Protein AF-A0A1L5KV82-F1 (afdb_monomer_lite)

Structure (mmCIF, N/CA/C/O backbone):
data_AF-A0A1L5KV82-F1
#
_entry.id   AF-A0A1L5KV82-F1
#
loop_
_atom_site.group_PDB
_atom_site.id
_atom_site.type_symbol
_atom_site.label_atom_id
_atom_site.label_alt_id
_atom_site.label_comp_id
_atom_site.label_asym_id
_atom_site.label_entity_id
_atom_site.label_seq_id
_atom_site.pdbx_PDB_ins_code
_atom_site.Cartn_x
_atom_site.Cartn_y
_atom_site.Cartn_z
_atom_site.occupancy
_atom_site.B_iso_or_equiv
_atom_site.auth_seq_id
_atom_site.auth_comp_id
_atom_site.auth_asym_id
_atom_site.auth_atom_id
_atom_site.pdbx_PDB_model_num
ATOM 1 N N . ARG A 1 1 ? 8.645 25.493 30.462 1.00 60.78 1 ARG A N 1
ATOM 2 C CA . ARG A 1 1 ? 8.733 25.882 29.032 1.00 60.78 1 ARG A CA 1
ATOM 3 C C . ARG A 1 1 ? 7.973 24.839 28.231 1.00 60.78 1 ARG A C 1
ATOM 5 O O . ARG A 1 1 ? 8.150 23.667 28.559 1.00 60.78 1 ARG A O 1
ATOM 12 N N . GLN A 1 2 ? 7.114 25.226 27.285 1.00 81.81 2 GLN A N 1
ATOM 13 C CA . GLN A 1 2 ? 6.417 24.244 26.445 1.00 81.81 2 GLN A CA 1
ATOM 14 C C . GLN A 1 2 ? 7.442 23.455 25.617 1.00 81.81 2 GLN A C 1
ATOM 16 O O . GLN A 1 2 ? 8.544 23.941 25.363 1.00 81.81 2 GLN A O 1
ATOM 21 N N . LEU A 1 3 ? 7.105 22.220 25.238 1.00 76.62 3 LEU A N 1
ATOM 22 C CA . LEU A 1 3 ? 7.985 21.359 24.440 1.00 76.62 3 LEU A CA 1
ATOM 23 C C . LEU A 1 3 ? 8.367 22.024 23.107 1.00 76.62 3 LEU A C 1
ATOM 25 O O . LEU A 1 3 ? 9.510 21.910 22.679 1.00 76.62 3 LEU A O 1
ATOM 29 N N . SER A 1 4 ? 7.443 22.780 22.511 1.00 84.12 4 SER A N 1
ATOM 30 C CA . SER A 1 4 ? 7.670 23.600 21.315 1.00 84.12 4 SER A CA 1
ATOM 31 C C . SER A 1 4 ? 8.827 24.582 21.491 1.00 84.12 4 SER A C 1
ATOM 33 O O . SER A 1 4 ? 9.708 24.648 20.639 1.00 84.12 4 SER A O 1
ATOM 35 N N . ASP A 1 5 ? 8.864 25.295 22.617 1.00 86.56 5 ASP A N 1
ATOM 36 C CA . ASP A 1 5 ? 9.896 26.296 22.895 1.00 86.56 5 ASP A CA 1
ATOM 37 C C . ASP A 1 5 ? 11.261 25.635 23.086 1.00 86.56 5 ASP A C 1
ATOM 39 O O . ASP A 1 5 ? 12.280 26.157 22.648 1.00 86.56 5 ASP A O 1
ATOM 43 N N . GLN A 1 6 ? 11.276 24.468 23.736 1.00 87.25 6 GLN A N 1
ATOM 44 C CA . GLN A 1 6 ? 12.496 23.698 23.973 1.00 87.25 6 GLN A CA 1
ATOM 45 C C . GLN A 1 6 ? 13.051 23.115 22.673 1.00 87.25 6 GLN A C 1
ATOM 47 O O . GLN A 1 6 ? 14.260 23.147 22.461 1.00 87.25 6 GLN A O 1
ATOM 52 N N . LEU A 1 7 ? 12.175 22.630 21.788 1.00 83.88 7 LEU A N 1
ATOM 53 C CA . LEU A 1 7 ? 12.563 22.120 20.477 1.00 83.88 7 LEU A CA 1
ATOM 54 C C . LEU A 1 7 ? 13.107 23.249 19.594 1.00 83.88 7 LEU A C 1
ATOM 56 O O . LEU A 1 7 ? 14.142 23.095 18.954 1.00 83.88 7 LEU A O 1
ATOM 60 N N . HIS A 1 8 ? 12.441 24.405 19.605 1.00 86.38 8 HIS A N 1
ATOM 61 C CA . HIS A 1 8 ? 12.856 25.565 18.826 1.00 86.38 8 HIS A CA 1
ATOM 62 C C . HIS A 1 8 ? 14.198 26.133 19.305 1.00 86.38 8 HIS A C 1
ATOM 64 O O . HIS A 1 8 ? 15.017 26.536 18.483 1.00 86.38 8 HIS A O 1
ATOM 70 N N . ASP A 1 9 ? 14.458 26.133 20.616 1.00 88.44 9 ASP A N 1
ATOM 71 C CA . ASP A 1 9 ? 15.780 26.480 21.145 1.00 88.44 9 ASP A CA 1
ATOM 72 C C . ASP A 1 9 ? 16.834 25.434 20.770 1.00 88.44 9 ASP A C 1
ATOM 74 O O . ASP A 1 9 ? 17.912 25.807 20.325 1.00 88.44 9 ASP A O 1
ATOM 78 N N . ALA A 1 10 ? 16.530 24.138 20.883 1.00 85.50 10 ALA A N 1
ATOM 79 C CA . ALA A 1 10 ? 17.479 23.071 20.565 1.00 85.50 10 ALA A CA 1
ATOM 80 C C . ALA A 1 10 ? 17.934 23.104 19.096 1.00 85.50 10 ALA A C 1
ATOM 82 O O . ALA A 1 10 ? 19.121 22.946 18.819 1.00 85.50 10 ALA A O 1
ATOM 83 N N . VAL A 1 11 ? 17.016 23.374 18.160 1.00 83.75 11 VAL A N 1
ATOM 84 C CA . VAL A 1 11 ? 17.324 23.450 16.722 1.00 83.75 11 VAL A CA 1
ATOM 85 C C . VAL A 1 11 ? 18.293 24.591 16.396 1.00 83.75 11 VAL A C 1
ATOM 87 O O . VAL A 1 11 ? 19.123 24.433 15.504 1.00 83.75 11 VAL A O 1
ATOM 90 N N . LYS A 1 12 ? 18.278 25.705 17.145 1.00 87.00 12 LYS A N 1
ATOM 91 C CA . LYS A 1 12 ? 19.228 26.821 16.938 1.00 87.00 12 LYS A CA 1
ATOM 92 C C . LYS A 1 12 ? 20.683 26.431 17.192 1.00 87.00 12 LYS A C 1
ATOM 94 O O . LYS A 1 12 ? 21.571 27.101 16.677 1.00 87.00 12 LYS A O 1
ATOM 99 N N . TYR A 1 13 ? 20.913 25.384 17.984 1.00 86.06 13 TYR A N 1
ATOM 100 C CA . TYR A 1 13 ? 22.245 24.879 18.321 1.00 86.06 13 TYR A CA 1
ATOM 101 C C . TYR A 1 13 ? 22.682 23.700 17.443 1.00 86.06 13 TYR A C 1
ATOM 103 O O . TYR A 1 13 ? 23.799 23.204 17.601 1.00 86.06 13 TYR A O 1
ATOM 111 N N . ILE A 1 14 ? 21.833 23.238 16.517 1.00 81.31 14 ILE A N 1
ATOM 112 C CA . ILE A 1 14 ? 22.226 22.242 15.520 1.00 81.31 14 ILE A CA 1
ATOM 113 C C . ILE A 1 14 ? 23.010 22.970 14.432 1.00 81.31 14 ILE A C 1
ATOM 115 O O . ILE A 1 14 ? 22.450 23.556 13.507 1.00 81.31 14 ILE A O 1
ATOM 119 N N . HIS A 1 15 ? 24.330 22.931 14.556 1.00 77.81 15 HIS A N 1
ATOM 120 C CA . HIS A 1 15 ? 25.244 23.392 13.524 1.00 77.81 15 HIS A CA 1
ATOM 121 C C . HIS A 1 15 ? 25.873 22.175 12.857 1.00 77.81 15 HIS A C 1
ATOM 123 O O . HIS A 1 15 ? 26.574 21.396 13.498 1.00 77.81 15 HIS A O 1
ATOM 129 N N . GLY A 1 16 ? 25.601 22.009 11.567 1.00 75.62 16 GLY A N 1
ATOM 130 C CA . GLY A 1 16 ? 26.248 21.016 10.726 1.00 75.62 16 GLY A CA 1
ATOM 131 C C . GLY A 1 16 ? 26.811 21.706 9.496 1.00 75.62 16 GLY A C 1
ATOM 132 O O . GLY A 1 16 ? 26.109 22.457 8.825 1.00 75.62 16 GLY A O 1
ATOM 133 N N . THR A 1 17 ? 28.080 21.460 9.209 1.00 65.81 17 THR A N 1
ATOM 134 C CA . THR A 1 17 ? 28.694 21.798 7.928 1.00 65.81 17 THR A CA 1
ATOM 135 C C . THR A 1 17 ? 28.810 20.509 7.138 1.00 65.81 17 THR A C 1
ATOM 137 O O . THR A 1 17 ? 29.501 19.586 7.568 1.00 65.81 17 THR A O 1
ATOM 140 N N . TYR A 1 18 ? 28.117 20.427 6.004 1.00 71.56 18 TYR A N 1
ATOM 141 C CA . TYR A 1 18 ? 28.386 19.369 5.040 1.00 71.56 18 TYR A CA 1
ATOM 142 C C . TYR A 1 18 ? 29.739 19.669 4.401 1.00 71.56 18 TYR A C 1
ATOM 144 O O . TYR A 1 18 ? 29.896 20.692 3.736 1.00 71.56 18 TYR A O 1
ATOM 152 N N . GLN A 1 19 ? 30.721 18.815 4.664 1.00 61.25 19 GLN A N 1
ATOM 153 C CA . GLN A 1 19 ? 32.009 18.880 3.997 1.00 61.25 19 GLN A CA 1
ATOM 154 C C . GLN A 1 19 ? 31.940 17.913 2.819 1.00 61.25 19 GLN A C 1
ATOM 156 O O . GLN A 1 19 ? 31.781 16.706 3.008 1.00 61.25 19 GLN A O 1
ATOM 161 N N . GLU A 1 20 ? 31.973 18.466 1.610 1.00 62.72 20 GLU A N 1
ATOM 162 C CA . GLU A 1 20 ? 32.066 17.681 0.386 1.00 62.72 20 GLU A CA 1
ATOM 163 C C . GLU A 1 20 ? 33.344 16.838 0.463 1.00 62.72 20 GLU A C 1
ATOM 165 O O . GLU A 1 20 ? 34.415 17.359 0.776 1.00 62.72 20 GLU A O 1
ATOM 170 N N . ALA A 1 21 ? 33.222 15.519 0.297 1.00 66.06 21 ALA A N 1
ATOM 171 C CA . ALA A 1 21 ? 34.377 14.636 0.366 1.00 66.06 21 ALA A CA 1
ATOM 172 C C . ALA A 1 21 ? 35.319 14.963 -0.802 1.00 66.06 21 ALA A C 1
ATOM 174 O O . ALA A 1 21 ? 34.925 14.816 -1.960 1.00 66.06 21 ALA A O 1
ATOM 175 N N . GLU A 1 22 ? 36.541 15.406 -0.500 1.00 51.69 22 GLU A N 1
ATOM 176 C CA . GLU A 1 22 ? 37.575 15.603 -1.517 1.00 51.69 22 GLU A CA 1
ATOM 177 C C . GLU A 1 22 ? 37.913 14.259 -2.171 1.00 51.69 22 GLU A C 1
ATOM 179 O O . GLU A 1 22 ? 38.094 13.239 -1.498 1.00 51.69 22 GLU A O 1
ATOM 184 N N . LEU A 1 23 ? 37.965 14.264 -3.503 1.00 54.72 23 LEU A N 1
ATOM 185 C CA . LEU A 1 23 ? 38.394 13.113 -4.287 1.00 54.72 23 LEU A CA 1
ATOM 186 C C . LEU A 1 23 ? 39.869 12.822 -3.963 1.00 54.72 23 LEU A C 1
ATOM 188 O O . LEU A 1 23 ? 40.671 13.759 -3.970 1.00 54.72 23 LEU A O 1
ATOM 192 N N . PRO A 1 24 ? 40.261 11.560 -3.707 1.00 54.19 24 PRO A N 1
ATOM 193 C CA . PRO A 1 24 ? 41.675 11.221 -3.672 1.00 54.19 24 PRO A CA 1
ATOM 194 C C . PRO A 1 24 ? 42.306 11.570 -5.027 1.00 54.19 24 PRO A C 1
ATOM 196 O O . PRO A 1 24 ? 41.693 11.340 -6.071 1.00 54.19 24 PRO A O 1
ATOM 199 N N . GLU A 1 25 ? 43.515 12.141 -5.017 1.00 48.66 25 GLU A N 1
ATOM 200 C CA . GLU A 1 25 ? 44.301 12.307 -6.242 1.00 48.66 25 GLU A CA 1
ATOM 201 C C . GLU A 1 25 ? 44.590 10.918 -6.814 1.00 48.66 25 GLU A C 1
ATOM 203 O O . GLU A 1 25 ? 45.389 10.152 -6.276 1.00 48.66 25 GLU A O 1
ATOM 208 N N . LEU A 1 26 ? 43.871 10.594 -7.883 1.00 49.41 26 LEU A N 1
ATOM 209 C CA . LEU A 1 26 ? 43.961 9.327 -8.581 1.00 49.41 26 LEU A CA 1
ATOM 210 C C . LEU A 1 26 ? 45.296 9.253 -9.346 1.00 49.41 26 LEU A C 1
ATOM 212 O O . LEU A 1 26 ? 45.613 10.139 -10.145 1.00 49.41 26 LEU A O 1
ATOM 216 N N . GLY A 1 27 ? 46.073 8.192 -9.122 1.00 54.34 27 GLY A N 1
ATOM 217 C CA . GLY A 1 27 ? 47.268 7.888 -9.911 1.00 54.34 27 GLY A CA 1
ATOM 218 C C . GLY A 1 27 ? 46.917 7.470 -11.346 1.00 54.34 27 GLY A C 1
ATOM 219 O O . GLY A 1 27 ? 45.786 7.082 -11.645 1.00 54.34 27 GLY A O 1
ATOM 220 N N . GLU A 1 28 ? 47.890 7.533 -12.262 1.00 42.12 28 GLU A N 1
ATOM 221 C CA . GLU A 1 28 ? 47.704 7.109 -13.658 1.00 42.12 28 GLU A CA 1
ATOM 222 C C . GLU A 1 28 ? 47.188 5.654 -13.735 1.00 42.12 28 GLU A C 1
ATOM 224 O O . GLU A 1 28 ? 47.916 4.709 -13.431 1.00 42.12 28 GLU A O 1
ATOM 229 N N . GLY A 1 29 ? 45.926 5.478 -14.151 1.00 55.12 29 GLY A N 1
ATOM 230 C CA . GLY A 1 29 ? 45.271 4.169 -14.311 1.00 55.12 29 GLY A CA 1
ATOM 231 C C . GLY A 1 29 ? 43.955 3.982 -13.546 1.00 55.12 29 GLY A C 1
ATOM 232 O O . GLY A 1 29 ? 43.304 2.952 -13.712 1.00 55.12 29 GLY A O 1
ATOM 233 N N . GLU A 1 30 ? 43.538 4.949 -12.734 1.00 47.06 30 GLU A N 1
ATOM 234 C CA . GLU A 1 30 ? 42.279 4.880 -11.987 1.00 47.06 30 GLU A CA 1
ATOM 235 C C . GLU A 1 30 ? 41.076 5.308 -12.850 1.00 47.06 30 GLU A C 1
ATOM 237 O O . GLU A 1 30 ? 41.134 6.267 -13.624 1.00 47.06 30 GLU A O 1
ATOM 242 N N . ALA A 1 31 ? 39.983 4.543 -12.760 1.00 55.16 31 ALA A N 1
ATOM 243 C CA . ALA A 1 31 ? 38.768 4.777 -13.532 1.00 55.16 31 ALA A CA 1
ATOM 244 C C . ALA A 1 31 ? 38.195 6.168 -13.226 1.00 55.16 31 ALA A C 1
ATOM 246 O O . ALA A 1 31 ? 38.128 6.575 -12.069 1.00 55.16 31 ALA A O 1
ATOM 247 N N . ILE A 1 32 ? 37.755 6.881 -14.267 1.00 57.69 32 ILE A N 1
ATOM 248 C CA . ILE A 1 32 ? 37.078 8.174 -14.121 1.00 57.69 32 ILE A CA 1
ATOM 249 C C . ILE A 1 32 ? 35.894 7.971 -13.166 1.00 57.69 32 ILE A C 1
ATOM 251 O O . ILE A 1 32 ? 35.003 7.170 -13.461 1.00 57.69 32 ILE A O 1
ATOM 255 N N . ASP A 1 33 ? 35.882 8.679 -12.035 1.00 68.94 33 ASP A N 1
ATOM 256 C CA . ASP A 1 33 ? 34.739 8.682 -11.125 1.00 68.94 33 ASP A CA 1
ATOM 257 C C . ASP A 1 33 ? 33.543 9.323 -11.845 1.00 68.94 33 ASP A C 1
ATOM 259 O O . ASP A 1 33 ? 33.432 10.540 -11.970 1.00 68.94 33 ASP A O 1
ATOM 263 N N . THR A 1 34 ? 32.667 8.478 -12.391 1.00 77.31 34 THR A N 1
ATOM 264 C CA . THR A 1 34 ? 31.444 8.895 -13.097 1.00 77.31 34 THR A CA 1
ATOM 265 C C . THR A 1 34 ? 30.246 9.045 -12.162 1.00 77.31 34 THR A C 1
ATOM 267 O O . THR A 1 34 ? 29.122 9.271 -12.628 1.00 77.31 34 THR A O 1
ATOM 270 N N . SER A 1 35 ? 30.459 8.886 -10.852 1.00 87.19 35 SER A N 1
ATOM 271 C CA . SER A 1 35 ? 29.393 9.001 -9.869 1.00 87.19 35 SER A CA 1
ATOM 272 C C . SER A 1 35 ? 29.094 10.458 -9.527 1.00 87.19 35 SER A C 1
ATOM 274 O O . SER A 1 35 ? 29.958 11.329 -9.583 1.00 87.19 35 SER A O 1
ATOM 276 N N . ILE A 1 36 ? 27.837 10.719 -9.185 1.00 91.19 36 ILE A N 1
ATOM 277 C CA . ILE A 1 36 ? 27.323 12.048 -8.845 1.00 91.19 36 ILE A CA 1
ATOM 278 C C . ILE A 1 36 ? 26.855 12.067 -7.380 1.00 91.19 36 ILE A C 1
ATOM 280 O O . ILE A 1 36 ? 26.631 10.996 -6.797 1.00 91.19 36 ILE A O 1
ATOM 284 N N . PRO A 1 37 ? 26.697 13.250 -6.757 1.00 93.12 37 PRO A N 1
ATOM 285 C CA . PRO A 1 37 ? 26.059 13.357 -5.448 1.00 93.12 37 PRO A CA 1
ATOM 286 C C . PRO A 1 37 ? 24.670 12.709 -5.451 1.00 93.12 37 PRO A C 1
ATOM 288 O O . PRO A 1 37 ? 23.943 12.801 -6.440 1.00 93.12 37 PRO A O 1
ATOM 291 N N . ALA A 1 38 ? 24.295 12.043 -4.357 1.00 92.38 38 ALA A N 1
ATOM 292 C CA . ALA A 1 38 ? 22.985 11.408 -4.280 1.00 92.38 38 ALA A CA 1
ATOM 293 C C . ALA A 1 38 ? 21.839 12.427 -4.318 1.00 92.38 38 ALA A C 1
ATOM 295 O O . ALA A 1 38 ? 21.826 13.391 -3.552 1.00 92.38 38 ALA A O 1
ATOM 296 N N . ASP A 1 39 ? 20.831 12.144 -5.142 1.00 92.31 39 ASP A N 1
ATOM 297 C CA . ASP A 1 39 ? 19.546 12.832 -5.092 1.00 92.31 39 ASP A CA 1
ATOM 298 C C . ASP A 1 39 ? 18.809 12.430 -3.798 1.00 92.31 39 ASP A C 1
ATOM 300 O O . ASP A 1 39 ? 18.565 11.234 -3.569 1.00 92.31 39 ASP A O 1
ATOM 304 N N . PRO A 1 40 ? 18.449 13.390 -2.924 1.00 91.31 40 PRO A N 1
ATOM 305 C CA . PRO A 1 40 ? 17.743 13.095 -1.682 1.00 91.31 40 PRO A CA 1
ATOM 306 C C . PRO A 1 40 ? 16.361 12.462 -1.902 1.00 91.31 40 PRO A C 1
ATOM 308 O O . PRO A 1 40 ? 15.893 11.762 -1.004 1.00 91.31 40 PRO A O 1
ATOM 311 N N . ASN A 1 41 ? 15.738 12.656 -3.070 1.00 91.25 41 ASN A N 1
ATOM 312 C CA . ASN A 1 41 ? 14.424 12.102 -3.408 1.00 91.25 41 ASN A CA 1
ATOM 313 C C . ASN A 1 41 ? 14.490 10.642 -3.879 1.00 91.25 41 ASN A C 1
ATOM 315 O O . ASN A 1 41 ? 13.486 9.935 -3.844 1.00 91.25 41 ASN A O 1
ATOM 319 N N . VAL A 1 42 ? 15.660 10.159 -4.301 1.00 93.81 42 VAL A N 1
ATOM 320 C CA . VAL A 1 42 ? 15.841 8.763 -4.719 1.00 93.81 42 VAL A CA 1
ATOM 321 C C . VAL A 1 42 ? 16.134 7.924 -3.490 1.00 93.81 42 VAL A C 1
ATOM 323 O O . VAL A 1 42 ? 17.117 8.178 -2.814 1.00 93.81 42 VAL A O 1
ATOM 326 N N . LYS A 1 43 ? 15.348 6.895 -3.176 1.00 94.19 43 LYS A N 1
ATOM 327 C CA . LYS A 1 43 ? 15.617 6.033 -2.012 1.00 94.19 43 LYS A CA 1
ATOM 328 C C . LYS A 1 43 ? 17.005 5.371 -2.094 1.00 94.19 43 LYS A C 1
ATOM 330 O O . LYS A 1 43 ? 17.469 5.002 -3.169 1.00 94.19 43 LYS A O 1
ATOM 335 N N . ASN A 1 44 ? 17.671 5.198 -0.949 1.00 95.06 44 ASN A N 1
ATOM 336 C CA . ASN A 1 44 ? 18.937 4.460 -0.899 1.00 95.06 44 ASN A CA 1
ATOM 337 C C . ASN A 1 44 ? 18.758 3.021 -1.426 1.00 95.06 44 ASN A C 1
ATOM 339 O O . ASN A 1 44 ? 17.702 2.425 -1.202 1.00 95.06 44 ASN A O 1
ATOM 343 N N . TYR A 1 45 ? 19.774 2.477 -2.098 1.00 96.19 45 TYR A N 1
ATOM 344 C CA . TYR A 1 45 ? 19.739 1.169 -2.764 1.00 96.19 45 TYR A CA 1
ATOM 345 C C . TYR A 1 45 ? 18.637 1.076 -3.820 1.00 96.19 45 TYR A C 1
ATOM 347 O O . TYR A 1 45 ? 17.808 0.169 -3.810 1.00 96.19 45 TYR A O 1
ATOM 355 N N . SER A 1 46 ? 18.536 2.092 -4.674 1.00 97.62 46 SER A N 1
ATOM 356 C CA . SER A 1 46 ? 17.546 2.132 -5.753 1.00 97.62 46 SER A CA 1
ATOM 357 C C . SER A 1 46 ? 18.151 2.754 -7.006 1.00 97.62 46 SER A C 1
ATOM 359 O O . SER A 1 46 ? 19.005 3.643 -6.923 1.00 97.62 46 SER A O 1
ATOM 361 N N . TYR A 1 47 ? 17.703 2.297 -8.173 1.00 98.06 47 TYR A N 1
ATOM 362 C CA . TYR A 1 47 ? 18.096 2.884 -9.449 1.00 98.06 47 TYR A CA 1
ATOM 363 C C . TYR A 1 47 ? 17.322 4.176 -9.725 1.00 98.06 47 TYR A C 1
ATOM 365 O O . TYR A 1 47 ? 16.177 4.333 -9.309 1.00 98.06 47 TYR A O 1
ATOM 373 N N . ALA A 1 48 ? 17.901 5.095 -10.481 1.00 97.25 48 ALA A N 1
ATOM 374 C CA . ALA A 1 48 ? 17.219 6.284 -10.973 1.00 97.25 48 ALA A CA 1
ATOM 375 C C . ALA A 1 48 ? 17.739 6.655 -12.357 1.00 97.25 48 ALA A C 1
ATOM 377 O O . ALA A 1 48 ? 18.860 6.296 -12.726 1.00 97.25 48 ALA A O 1
ATOM 378 N N . ILE A 1 49 ? 16.913 7.369 -13.121 1.00 96.88 49 ILE A N 1
ATOM 379 C CA . ILE A 1 49 ? 17.300 7.892 -14.428 1.00 96.88 49 ILE A CA 1
ATOM 380 C C . ILE A 1 49 ? 17.625 9.372 -14.279 1.00 96.88 49 ILE A C 1
ATOM 382 O O . ILE A 1 49 ? 16.734 10.175 -14.023 1.00 96.88 49 ILE A O 1
ATOM 386 N N . VAL A 1 50 ? 18.894 9.725 -14.463 1.00 94.00 50 VAL A N 1
ATOM 387 C CA . VAL A 1 50 ? 19.379 11.112 -14.424 1.00 94.00 50 VAL A CA 1
ATOM 388 C C . VAL A 1 50 ? 19.937 11.436 -15.803 1.00 94.00 50 VAL A C 1
ATOM 390 O O . VAL A 1 50 ? 20.776 10.696 -16.314 1.00 94.00 50 VAL A O 1
ATOM 393 N N . ASP A 1 51 ? 19.399 12.470 -16.453 1.00 91.00 51 ASP A N 1
ATOM 394 C CA . ASP A 1 51 ? 19.753 12.872 -17.825 1.00 91.00 51 ASP A CA 1
ATOM 395 C C . ASP A 1 51 ? 19.749 11.708 -18.838 1.00 91.00 51 ASP A C 1
ATOM 397 O O . ASP A 1 51 ? 20.592 11.590 -19.729 1.00 91.00 51 ASP A O 1
ATOM 401 N N . GLY A 1 52 ? 18.779 10.801 -18.686 1.00 91.56 52 GLY A N 1
ATOM 402 C CA . GLY A 1 52 ? 18.601 9.638 -19.557 1.00 91.56 52 GLY A CA 1
ATOM 403 C C . GLY A 1 52 ? 19.542 8.463 -19.275 1.00 91.56 52 GLY A C 1
ATOM 404 O O . GLY A 1 52 ? 19.470 7.462 -19.993 1.00 91.56 52 GLY A O 1
ATOM 405 N N . GLN A 1 53 ? 20.386 8.535 -18.245 1.00 93.75 53 GLN A N 1
ATOM 406 C CA . GLN A 1 53 ? 21.334 7.486 -17.857 1.00 93.75 53 GLN A CA 1
ATOM 407 C C . GLN A 1 53 ? 20.924 6.819 -16.548 1.00 93.75 53 GLN A C 1
ATOM 409 O O . GLN A 1 53 ? 20.341 7.453 -15.671 1.00 93.75 53 GLN A O 1
ATOM 414 N N . VAL A 1 54 ? 21.226 5.526 -16.422 1.00 96.44 54 VAL A N 1
ATOM 415 C CA . VAL A 1 54 ? 20.959 4.770 -15.194 1.00 96.44 54 VAL A CA 1
ATOM 416 C C . VAL A 1 54 ? 22.029 5.090 -14.159 1.00 96.44 54 VAL A C 1
ATOM 418 O O . VAL A 1 54 ? 23.222 4.951 -14.418 1.00 96.44 54 VAL A O 1
ATOM 421 N N . TYR A 1 55 ? 21.572 5.441 -12.969 1.00 97.06 55 TYR A N 1
ATOM 422 C CA . TYR A 1 55 ? 22.375 5.554 -11.766 1.00 97.06 55 TYR A CA 1
ATOM 423 C C . TYR A 1 55 ? 21.805 4.640 -10.685 1.00 97.06 55 TYR A C 1
ATOM 425 O O . TYR A 1 55 ? 20.604 4.386 -10.660 1.00 97.06 55 TYR A O 1
ATOM 433 N N . TYR A 1 56 ? 22.652 4.162 -9.784 1.00 96.81 56 TYR A N 1
ATOM 434 C CA . TYR A 1 56 ? 22.265 3.412 -8.595 1.00 96.81 56 TYR A CA 1
ATOM 435 C C . TYR A 1 56 ? 22.709 4.181 -7.353 1.00 96.81 56 TYR A C 1
ATOM 437 O O . TYR A 1 56 ? 23.873 4.575 -7.252 1.00 96.81 56 TYR A O 1
ATOM 445 N N . ARG A 1 57 ? 21.783 4.458 -6.431 1.00 96.12 57 ARG A N 1
ATOM 446 C CA . ARG A 1 57 ? 22.101 5.196 -5.205 1.00 96.12 57 ARG A CA 1
ATOM 447 C C . ARG A 1 57 ? 22.685 4.257 -4.154 1.00 96.12 57 ARG A C 1
ATOM 449 O O . ARG A 1 57 ? 21.991 3.371 -3.665 1.00 96.12 57 ARG A O 1
ATOM 456 N N . GLU A 1 58 ? 23.902 4.558 -3.722 1.00 93.12 58 GLU A N 1
ATOM 457 C CA . GLU A 1 58 ? 24.546 3.961 -2.557 1.00 93.12 58 GLU A CA 1
ATOM 458 C C . GLU A 1 58 ? 24.927 5.059 -1.562 1.00 93.12 58 GLU A C 1
ATOM 460 O O . GLU A 1 58 ? 25.868 5.835 -1.741 1.00 93.12 58 GLU A O 1
ATOM 465 N N . ASN A 1 59 ? 24.166 5.122 -0.476 1.00 91.50 59 ASN A N 1
ATOM 466 C CA . ASN A 1 59 ? 24.283 6.094 0.601 1.00 91.50 59 ASN A CA 1
ATOM 467 C C . ASN A 1 59 ? 24.210 7.542 0.087 1.00 91.50 59 ASN A C 1
ATOM 469 O O . ASN A 1 59 ? 23.121 8.035 -0.235 1.00 91.50 59 ASN A O 1
ATOM 473 N N . SER A 1 60 ? 25.358 8.215 0.036 1.00 91.50 60 SER A N 1
ATOM 474 C CA . SER A 1 60 ? 25.500 9.623 -0.348 1.00 91.50 60 SER A CA 1
ATOM 475 C C . SER A 1 60 ? 25.954 9.812 -1.797 1.00 91.50 60 SER A C 1
ATOM 477 O O . SER A 1 60 ? 26.154 10.950 -2.219 1.00 91.50 60 SER A O 1
ATOM 479 N N . ARG A 1 61 ? 26.119 8.728 -2.568 1.00 92.94 61 ARG A N 1
ATOM 480 C CA . ARG A 1 61 ? 26.533 8.782 -3.976 1.00 92.94 61 ARG A CA 1
ATOM 481 C C . ARG A 1 61 ? 25.555 8.049 -4.883 1.00 92.94 61 ARG A C 1
ATOM 483 O O . ARG A 1 61 ? 24.853 7.133 -4.462 1.00 92.94 61 ARG A O 1
ATOM 490 N N . MET A 1 62 ? 25.540 8.451 -6.145 1.00 94.38 62 MET A N 1
ATOM 491 C CA . MET A 1 62 ? 24.851 7.773 -7.233 1.00 94.38 62 MET A CA 1
ATOM 492 C C . MET A 1 62 ? 25.885 7.326 -8.256 1.00 94.38 62 MET A C 1
ATOM 494 O O . MET A 1 62 ? 26.518 8.154 -8.907 1.00 94.38 62 MET A O 1
ATOM 498 N N . VAL A 1 63 ? 26.077 6.016 -8.375 1.00 93.81 63 VAL A N 1
ATOM 499 C CA . VAL A 1 63 ? 27.104 5.395 -9.221 1.00 93.81 63 VAL A CA 1
ATOM 500 C C . VAL A 1 63 ? 26.500 4.902 -10.530 1.00 93.81 63 VAL A C 1
ATOM 502 O O . VAL A 1 63 ? 25.323 4.544 -10.572 1.00 93.81 63 VAL A O 1
ATOM 505 N N . ARG A 1 64 ? 27.292 4.862 -11.605 1.00 93.88 64 ARG A N 1
ATOM 506 C CA . ARG A 1 64 ? 26.866 4.211 -12.848 1.00 93.88 64 ARG A CA 1
ATOM 507 C C . ARG A 1 64 ? 27.088 2.703 -12.732 1.00 93.88 64 ARG A C 1
ATOM 509 O O . ARG A 1 64 ? 28.240 2.292 -12.599 1.00 93.88 64 ARG A O 1
ATOM 516 N N . PRO A 1 65 ? 26.028 1.882 -12.768 1.00 91.88 65 PRO A N 1
ATOM 517 C CA . PRO A 1 65 ? 26.194 0.438 -12.766 1.00 91.88 65 PRO A CA 1
ATOM 518 C C . PRO A 1 65 ? 26.786 -0.029 -14.102 1.00 91.88 65 PRO A C 1
ATOM 520 O O . PRO A 1 65 ? 26.469 0.523 -15.159 1.00 91.88 65 PRO A O 1
ATOM 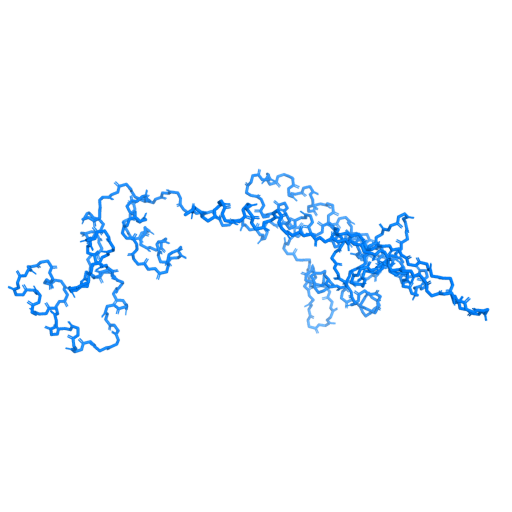523 N N . ASP A 1 66 ? 27.620 -1.067 -14.060 1.00 90.75 66 ASP A N 1
ATOM 524 C CA . ASP A 1 66 ? 28.145 -1.718 -15.263 1.00 90.75 66 ASP A CA 1
ATOM 525 C C . ASP A 1 66 ? 27.051 -2.590 -15.898 1.00 90.75 66 ASP A C 1
ATOM 527 O O . ASP A 1 66 ? 26.832 -3.744 -15.525 1.00 90.75 66 ASP A O 1
ATOM 531 N N . LEU A 1 67 ? 26.291 -1.991 -16.816 1.00 92.12 67 LEU A N 1
ATOM 532 C CA . LEU A 1 67 ? 25.179 -2.628 -17.511 1.00 92.12 67 LEU A CA 1
ATOM 533 C C . LEU A 1 67 ? 25.448 -2.654 -19.012 1.00 92.12 67 LEU A C 1
ATOM 535 O O . LEU A 1 67 ? 25.758 -1.639 -19.632 1.00 92.12 67 LEU A O 1
ATOM 539 N N . ASN A 1 68 ? 25.225 -3.811 -19.637 1.00 93.94 68 ASN A N 1
ATOM 540 C CA . ASN A 1 68 ? 25.113 -3.861 -21.092 1.00 93.94 68 ASN A CA 1
ATOM 541 C C . ASN A 1 68 ? 23.802 -3.198 -21.561 1.00 93.94 68 ASN A C 1
ATOM 543 O O . ASN A 1 68 ? 22.850 -3.061 -20.792 1.00 93.94 68 ASN A O 1
ATOM 547 N N . ALA A 1 69 ? 23.711 -2.867 -22.852 1.00 95.50 69 ALA A N 1
ATOM 548 C CA . ALA A 1 69 ? 22.564 -2.148 -23.416 1.00 95.50 69 ALA A CA 1
ATOM 549 C C . ALA A 1 69 ? 21.199 -2.824 -23.163 1.00 95.50 69 ALA A C 1
ATOM 551 O O . ALA A 1 69 ? 20.186 -2.146 -23.005 1.00 95.50 69 ALA A O 1
ATOM 552 N N . THR A 1 70 ? 21.151 -4.161 -23.106 1.00 95.31 70 THR A N 1
ATOM 553 C CA . THR A 1 70 ? 19.899 -4.889 -22.830 1.00 95.31 70 THR A CA 1
ATOM 554 C C . THR A 1 70 ? 19.515 -4.798 -21.355 1.00 95.31 70 THR A C 1
ATOM 556 O O . THR A 1 70 ? 18.345 -4.587 -21.041 1.00 95.31 70 THR A O 1
ATOM 559 N N . ALA A 1 71 ? 20.483 -4.949 -20.448 1.00 95.94 71 ALA A N 1
ATOM 560 C CA . ALA A 1 71 ? 20.265 -4.803 -19.014 1.00 95.94 71 ALA A CA 1
ATOM 561 C C . ALA A 1 71 ? 19.866 -3.362 -18.668 1.00 95.94 71 ALA A C 1
ATOM 563 O O . ALA A 1 71 ? 18.877 -3.162 -17.972 1.00 95.94 71 ALA A O 1
ATOM 564 N N . GLU A 1 72 ? 20.541 -2.364 -19.242 1.00 96.88 72 GLU A N 1
ATOM 565 C CA . GLU A 1 72 ? 20.202 -0.950 -19.062 1.00 96.88 72 GLU A CA 1
ATOM 566 C C . GLU A 1 72 ? 18.759 -0.651 -19.499 1.00 96.88 72 GLU A C 1
ATOM 568 O O . GLU A 1 72 ? 18.007 0.008 -18.780 1.00 96.88 72 GLU A O 1
ATOM 573 N N . ALA A 1 73 ? 18.330 -1.182 -20.648 1.00 97.38 73 ALA A N 1
ATOM 574 C CA . ALA A 1 73 ? 16.968 -0.992 -21.137 1.00 97.38 73 ALA A CA 1
ATOM 575 C C . ALA A 1 73 ? 15.910 -1.677 -20.248 1.00 97.38 73 ALA A C 1
ATOM 577 O O . ALA A 1 73 ? 14.823 -1.122 -20.059 1.00 97.38 73 ALA A O 1
ATOM 578 N N . ARG A 1 74 ? 16.227 -2.843 -19.662 1.00 98.19 74 ARG A N 1
ATOM 579 C CA . ARG A 1 74 ? 15.374 -3.506 -18.656 1.00 98.19 74 ARG A CA 1
ATOM 580 C C . ARG A 1 74 ? 15.263 -2.665 -17.388 1.00 98.19 74 ARG A C 1
ATOM 582 O O . ARG A 1 74 ? 14.148 -2.411 -16.942 1.00 98.19 74 ARG A O 1
ATOM 589 N N . VAL A 1 75 ? 16.391 -2.187 -16.855 1.00 98.19 75 VAL A N 1
ATOM 590 C CA . VAL A 1 75 ? 16.426 -1.329 -15.660 1.00 98.19 75 VAL A CA 1
ATOM 591 C C . VAL A 1 75 ? 15.609 -0.059 -15.883 1.00 98.19 75 VAL A C 1
ATOM 593 O O . VAL A 1 75 ? 14.763 0.258 -15.057 1.00 98.19 75 VAL A O 1
ATOM 596 N N . LYS A 1 76 ? 15.767 0.622 -17.026 1.00 98.19 76 LYS A N 1
ATOM 597 C CA . LYS A 1 76 ? 14.954 1.802 -17.378 1.00 98.19 76 LYS A CA 1
ATOM 598 C C . LYS A 1 76 ? 13.454 1.506 -17.371 1.00 98.19 76 LYS A C 1
ATOM 600 O O . LYS A 1 76 ? 12.679 2.292 -16.833 1.00 98.19 76 LYS A O 1
ATOM 605 N N . GLY A 1 77 ? 13.046 0.372 -17.942 1.00 97.94 77 GLY A N 1
ATOM 606 C CA . GLY A 1 77 ? 11.646 -0.053 -17.938 1.00 97.94 77 GLY A CA 1
ATOM 607 C C . GLY A 1 77 ? 11.106 -0.336 -16.532 1.00 97.94 77 GLY A C 1
ATOM 608 O O . GLY A 1 77 ? 10.000 0.090 -16.205 1.00 97.94 77 GLY A O 1
ATOM 609 N N . LEU A 1 78 ? 11.896 -1.007 -15.690 1.00 98.44 78 LEU A N 1
ATOM 610 C CA . LEU A 1 78 ? 11.520 -1.338 -14.312 1.00 98.44 78 LEU A CA 1
ATOM 611 C C . LEU A 1 78 ? 11.501 -0.108 -13.397 1.00 98.44 78 LEU A C 1
ATOM 613 O O . LEU A 1 78 ? 10.590 0.007 -12.584 1.00 98.44 78 LEU A O 1
ATOM 617 N N . VAL A 1 79 ? 12.424 0.843 -13.576 1.00 98.25 79 VAL A N 1
ATOM 618 C CA . VAL A 1 79 ? 12.383 2.152 -12.901 1.00 98.25 79 VAL A CA 1
ATOM 619 C C . VAL A 1 79 ? 11.092 2.890 -13.251 1.00 98.25 79 VAL A C 1
ATOM 621 O O . VAL A 1 79 ? 10.373 3.299 -12.348 1.00 98.25 79 VAL A O 1
ATOM 624 N N . GLY A 1 80 ? 10.732 2.973 -14.537 1.00 97.88 80 GLY A N 1
ATOM 625 C CA . GLY A 1 80 ? 9.480 3.620 -14.948 1.00 97.88 80 GLY A CA 1
ATOM 626 C C . GLY A 1 80 ? 8.232 2.954 -14.354 1.00 97.88 80 GLY A C 1
ATOM 627 O O . GLY A 1 80 ? 7.319 3.639 -13.900 1.00 97.88 80 GLY A O 1
ATOM 628 N N . LEU A 1 81 ? 8.205 1.617 -14.295 1.00 98.44 81 LEU A N 1
ATOM 629 C CA . LEU A 1 81 ? 7.135 0.878 -13.618 1.00 98.44 81 LEU A CA 1
ATOM 630 C C . LEU A 1 81 ? 7.085 1.179 -12.120 1.00 98.44 81 LEU A C 1
ATOM 632 O O . LEU A 1 81 ? 6.006 1.414 -11.583 1.00 98.44 81 LEU A O 1
ATOM 636 N N . ARG A 1 82 ? 8.238 1.183 -11.447 1.00 98.00 82 ARG A N 1
ATOM 637 C CA . ARG A 1 82 ? 8.343 1.466 -10.013 1.00 98.00 82 ARG A CA 1
ATOM 638 C C . ARG A 1 82 ? 7.835 2.858 -9.690 1.00 98.00 82 ARG A C 1
ATOM 640 O O . ARG A 1 82 ? 7.037 2.989 -8.768 1.00 98.00 82 ARG A O 1
ATOM 647 N N . ASP A 1 83 ? 8.277 3.860 -10.434 1.00 97.62 83 ASP A N 1
ATOM 648 C CA . ASP A 1 83 ? 7.915 5.252 -10.181 1.00 97.62 83 ASP A CA 1
ATOM 649 C C . ASP A 1 83 ? 6.401 5.446 -10.378 1.00 97.62 83 ASP A C 1
ATOM 651 O O . ASP A 1 83 ? 5.728 6.014 -9.520 1.00 97.62 83 ASP A O 1
ATOM 655 N N . CYS A 1 84 ? 5.830 4.842 -11.429 1.00 98.38 84 CYS A N 1
ATOM 656 C CA . CYS A 1 84 ? 4.383 4.827 -11.660 1.00 98.38 84 CYS A CA 1
ATOM 657 C C . CYS A 1 84 ? 3.610 4.124 -10.526 1.00 98.38 84 CYS A C 1
ATOM 659 O O . CYS A 1 84 ? 2.568 4.612 -10.086 1.00 98.38 84 CYS A O 1
ATOM 661 N N . VAL A 1 85 ? 4.122 2.993 -10.022 1.00 97.81 85 VAL A N 1
ATOM 662 C CA . VAL A 1 85 ? 3.535 2.266 -8.885 1.00 97.81 85 VAL A CA 1
ATOM 663 C C . VAL A 1 85 ? 3.591 3.084 -7.599 1.00 97.81 85 VAL A C 1
ATOM 665 O O . VAL A 1 85 ? 2.599 3.120 -6.878 1.00 97.81 85 VAL A O 1
ATOM 668 N N . GLN A 1 86 ? 4.722 3.721 -7.296 1.00 96.06 86 GLN A N 1
ATOM 669 C CA . GLN A 1 86 ? 4.876 4.537 -6.090 1.00 96.06 86 GLN A CA 1
ATOM 670 C C . GLN A 1 86 ? 3.914 5.727 -6.114 1.00 96.06 86 GLN A C 1
ATOM 672 O O . GLN A 1 86 ? 3.170 5.924 -5.159 1.00 96.06 86 GLN A O 1
ATOM 677 N N . GLU A 1 87 ? 3.816 6.425 -7.244 1.00 96.69 87 GLU A N 1
ATOM 678 C CA . GLU A 1 87 ? 2.855 7.517 -7.407 1.00 96.69 87 GLU A CA 1
ATOM 679 C C . GLU A 1 87 ? 1.401 7.024 -7.299 1.00 96.69 87 GLU A C 1
ATOM 681 O O . GLU A 1 87 ? 0.566 7.661 -6.660 1.00 96.69 87 GLU A O 1
ATOM 686 N N . LEU A 1 88 ? 1.080 5.852 -7.862 1.00 97.06 88 LEU A N 1
ATOM 687 C CA . LEU A 1 88 ? -0.244 5.248 -7.706 1.00 97.06 88 LEU A CA 1
ATOM 688 C C . LEU A 1 88 ? -0.545 4.886 -6.242 1.00 97.06 88 LEU A C 1
ATOM 690 O O . LEU A 1 88 ? -1.689 5.018 -5.807 1.00 97.06 88 LEU A O 1
ATOM 694 N N . ILE A 1 89 ? 0.447 4.421 -5.482 1.00 95.50 89 ILE A N 1
ATOM 695 C CA . ILE A 1 89 ? 0.305 4.152 -4.048 1.00 95.50 89 ILE A CA 1
ATOM 696 C C . ILE A 1 89 ? -0.007 5.453 -3.301 1.00 95.50 89 ILE A C 1
ATOM 698 O O . ILE A 1 89 ? -0.978 5.481 -2.544 1.00 95.50 89 ILE A O 1
ATOM 702 N N . ASP A 1 90 ? 0.739 6.525 -3.565 1.00 94.12 90 ASP A N 1
ATOM 703 C CA . ASP A 1 90 ? 0.537 7.832 -2.929 1.00 94.12 90 ASP A CA 1
ATOM 704 C C . ASP A 1 90 ? -0.860 8.398 -3.235 1.00 94.12 90 ASP A C 1
ATOM 706 O O . ASP A 1 90 ? -1.595 8.787 -2.324 1.00 94.12 90 ASP A O 1
ATOM 710 N N . LEU A 1 91 ? -1.289 8.341 -4.502 1.00 94.81 91 LEU A N 1
ATOM 711 C CA . LEU A 1 91 ? -2.637 8.745 -4.921 1.00 94.81 91 LEU A CA 1
ATOM 712 C C . LEU A 1 91 ? -3.733 7.929 -4.227 1.00 94.81 91 LEU A C 1
ATOM 714 O O . LEU A 1 91 ? -4.788 8.458 -3.882 1.00 94.81 91 LEU A O 1
ATOM 718 N N . GLN A 1 92 ? -3.511 6.630 -4.020 1.00 93.25 92 GLN A N 1
ATOM 719 C CA . GLN A 1 92 ? -4.481 5.787 -3.329 1.00 93.25 92 GLN A CA 1
ATOM 720 C C . GLN A 1 92 ? -4.511 6.022 -1.816 1.00 93.25 92 GLN A C 1
ATOM 722 O O . GLN A 1 92 ? -5.567 5.823 -1.208 1.00 93.25 92 GLN A O 1
ATOM 727 N N . MET A 1 93 ? -3.406 6.454 -1.205 1.00 90.81 93 MET A N 1
ATOM 728 C CA . MET A 1 93 ? -3.354 6.807 0.215 1.00 90.81 93 MET A CA 1
ATOM 729 C C . MET A 1 93 ? -4.082 8.118 0.525 1.00 90.81 93 MET A C 1
ATOM 731 O O . MET A 1 93 ? -4.589 8.272 1.634 1.00 90.81 93 MET A O 1
ATOM 735 N N . ASP A 1 94 ? -4.197 9.038 -0.431 1.00 89.06 94 ASP A N 1
ATOM 736 C CA . ASP A 1 94 ? -4.895 10.304 -0.215 1.00 89.06 94 ASP A CA 1
ATOM 737 C C . ASP A 1 94 ? -6.425 10.157 -0.366 1.00 89.06 94 ASP A C 1
ATOM 739 O O . ASP A 1 94 ? -6.965 9.807 -1.421 1.00 89.06 94 ASP A O 1
ATOM 743 N N . ALA A 1 95 ? -7.159 10.435 0.716 1.00 83.31 95 ALA A N 1
ATOM 744 C CA . ALA A 1 95 ? -8.621 10.383 0.739 1.00 83.31 95 ALA A CA 1
ATOM 745 C C . ALA A 1 95 ? -9.280 11.473 -0.122 1.00 83.31 95 ALA A C 1
ATOM 747 O O . ALA A 1 95 ? -10.429 11.301 -0.529 1.00 83.31 95 ALA A O 1
ATOM 748 N N . ALA A 1 96 ? -8.578 12.578 -0.388 1.00 88.00 96 ALA A N 1
ATOM 749 C CA . ALA A 1 96 ? -9.069 13.678 -1.210 1.00 88.00 96 ALA A CA 1
ATOM 750 C C . ALA A 1 96 ? -8.953 13.391 -2.716 1.00 88.00 96 ALA A C 1
ATOM 752 O O . ALA A 1 96 ? -9.633 14.034 -3.520 1.00 88.00 96 ALA A O 1
ATOM 753 N N . VAL A 1 97 ? -8.122 12.421 -3.110 1.00 90.00 97 VAL A N 1
ATOM 754 C CA . VAL A 1 97 ? -7.939 12.049 -4.515 1.00 90.00 97 VAL A CA 1
ATOM 755 C C . VAL A 1 97 ? -9.158 11.285 -5.032 1.00 90.00 97 VAL A C 1
ATOM 757 O O . VAL A 1 97 ? -9.632 10.312 -4.438 1.00 90.00 97 VAL A O 1
ATOM 760 N N . SER A 1 98 ? -9.650 11.739 -6.186 1.00 91.06 98 SER A N 1
ATOM 761 C CA . SER A 1 98 ? -10.806 11.163 -6.868 1.00 91.06 98 SER A CA 1
ATOM 762 C C . SER A 1 98 ? -10.507 9.804 -7.509 1.00 91.06 98 SER A C 1
ATOM 764 O O . SER A 1 98 ? -9.402 9.541 -7.988 1.00 91.06 98 SER A O 1
ATOM 766 N N . ASP A 1 99 ? -11.539 8.967 -7.626 1.00 89.69 99 ASP A N 1
ATOM 767 C CA . ASP A 1 99 ? -11.434 7.676 -8.313 1.00 89.69 99 ASP A CA 1
ATOM 768 C C . ASP A 1 99 ? -11.061 7.814 -9.802 1.00 89.69 99 ASP A C 1
ATOM 770 O O . ASP A 1 99 ? -10.457 6.901 -10.360 1.00 89.69 99 ASP A O 1
ATOM 774 N N . SER A 1 100 ? -11.394 8.929 -10.468 1.00 93.88 100 SER A N 1
ATOM 775 C CA . SER A 1 100 ? -10.997 9.156 -11.867 1.00 93.88 100 SER A CA 1
ATOM 776 C C . SER A 1 100 ? -9.490 9.336 -12.010 1.00 93.88 100 SER A C 1
ATOM 778 O O . SER A 1 100 ? -8.897 8.699 -12.875 1.00 93.88 100 SER A O 1
ATOM 780 N N . THR A 1 101 ? -8.862 10.109 -11.120 1.00 95.94 101 THR A N 1
ATOM 781 C CA . THR A 1 101 ? -7.401 10.298 -11.106 1.00 95.94 101 THR A CA 1
ATOM 782 C C . THR A 1 101 ? -6.677 8.973 -10.867 1.00 95.94 101 THR A C 1
ATOM 784 O O . THR A 1 101 ? -5.711 8.650 -11.553 1.00 95.94 101 THR A O 1
ATOM 787 N N . ILE A 1 102 ? -7.188 8.151 -9.944 1.00 95.69 102 ILE A N 1
ATOM 788 C CA . ILE A 1 102 ? -6.635 6.814 -9.686 1.00 95.69 102 ILE A CA 1
ATOM 789 C C . ILE A 1 102 ? -6.760 5.932 -10.936 1.00 95.69 102 ILE A C 1
ATOM 791 O O . ILE A 1 102 ? -5.795 5.271 -11.310 1.00 95.69 102 ILE A O 1
ATOM 795 N N . ARG A 1 103 ? -7.911 5.944 -11.623 1.00 96.75 103 ARG A N 1
ATOM 796 C CA . ARG A 1 103 ? -8.113 5.163 -12.858 1.00 96.75 103 ARG A CA 1
ATOM 797 C C . ARG A 1 103 ? -7.197 5.598 -13.997 1.00 96.75 103 ARG A C 1
ATOM 799 O O . ARG A 1 103 ? -6.729 4.741 -14.741 1.00 96.75 103 ARG A O 1
ATOM 806 N N . GLU A 1 104 ? -6.932 6.894 -14.138 1.00 97.94 104 GLU A N 1
ATOM 807 C CA . GLU A 1 104 ? -5.968 7.408 -15.117 1.00 97.94 104 GLU A CA 1
ATOM 808 C C . GLU A 1 104 ? -4.568 6.855 -14.837 1.00 97.94 104 GLU A C 1
ATOM 810 O O . GLU A 1 104 ? -3.940 6.289 -15.735 1.00 97.94 104 GLU A O 1
ATOM 815 N N . LYS A 1 105 ? -4.125 6.895 -13.574 1.00 98.12 105 LYS A N 1
ATOM 816 C CA . LYS A 1 105 ? -2.819 6.345 -13.199 1.00 98.12 105 LYS A CA 1
ATOM 817 C C . LYS A 1 105 ? -2.748 4.822 -13.342 1.00 98.12 105 LYS A C 1
ATOM 819 O O . LYS A 1 105 ? -1.737 4.276 -13.773 1.00 98.12 105 LYS A O 1
ATOM 824 N N . GLN A 1 106 ? -3.841 4.116 -13.060 1.00 98.38 106 GLN A N 1
ATOM 825 C CA . GLN A 1 106 ? -3.958 2.679 -13.323 1.00 98.38 106 GLN A CA 1
ATOM 826 C C . GLN A 1 106 ? -3.875 2.348 -14.817 1.00 98.38 106 GLN A C 1
ATOM 828 O O . GLN A 1 106 ? -3.280 1.334 -15.189 1.00 98.38 106 GLN A O 1
ATOM 833 N N . ALA A 1 107 ? -4.457 3.178 -15.685 1.00 98.50 107 ALA A N 1
ATOM 834 C CA . ALA A 1 107 ? -4.351 3.010 -17.130 1.00 98.50 107 ALA A CA 1
ATOM 835 C C . ALA A 1 107 ? -2.905 3.214 -17.612 1.00 98.50 107 ALA A C 1
ATOM 837 O O . ALA A 1 107 ? -2.419 2.413 -18.411 1.00 98.50 107 ALA A O 1
ATOM 838 N N . GLU A 1 108 ? -2.199 4.214 -17.075 1.00 98.56 108 GLU A N 1
ATOM 839 C CA . GLU A 1 108 ? -0.769 4.431 -17.330 1.00 98.56 108 GLU A CA 1
ATOM 840 C C . GLU A 1 108 ? 0.069 3.217 -16.895 1.00 98.56 108 GLU A C 1
ATOM 842 O O . GLU A 1 108 ? 0.838 2.675 -17.692 1.00 98.56 108 GLU A O 1
ATOM 847 N N . LEU A 1 109 ? -0.148 2.715 -15.672 1.00 98.62 109 LEU A N 1
ATOM 848 C CA . LEU A 1 109 ? 0.533 1.524 -15.161 1.00 98.62 109 LEU A CA 1
ATOM 849 C C . LEU A 1 109 ? 0.287 0.298 -16.055 1.00 98.62 109 LEU A C 1
ATOM 851 O O . LEU A 1 109 ? 1.219 -0.453 -16.345 1.00 98.62 109 LEU A O 1
ATOM 855 N N . ASN A 1 110 ? -0.950 0.099 -16.531 1.00 98.56 110 ASN A N 1
ATOM 856 C CA . ASN A 1 110 ? -1.266 -0.980 -17.471 1.00 98.56 110 ASN A CA 1
ATOM 857 C C . ASN A 1 110 ? -0.468 -0.849 -18.771 1.00 98.56 110 ASN A C 1
ATOM 859 O O . ASN A 1 110 ? 0.147 -1.823 -19.200 1.00 98.56 110 ASN A O 1
ATOM 863 N N . GLN A 1 111 ? -0.442 0.343 -19.373 1.00 98.56 111 GLN A N 1
ATOM 864 C CA . GLN A 1 111 ? 0.280 0.585 -20.622 1.00 98.56 111 GLN A CA 1
ATOM 865 C C . GLN A 1 111 ? 1.787 0.360 -20.471 1.00 98.56 111 GLN A C 1
ATOM 867 O O . GLN A 1 111 ? 2.398 -0.280 -21.334 1.00 98.56 111 GLN A O 1
ATOM 872 N N . LEU A 1 112 ? 2.385 0.846 -19.378 1.00 98.50 112 LEU A N 1
ATOM 873 C CA . LEU A 1 112 ? 3.800 0.630 -19.074 1.00 98.50 112 LEU A CA 1
ATOM 874 C C . LEU A 1 112 ? 4.105 -0.858 -18.892 1.00 98.50 112 LEU A C 1
ATOM 876 O O . LEU A 1 112 ? 5.064 -1.361 -19.481 1.00 98.50 112 LEU A O 1
ATOM 880 N N . TYR A 1 113 ? 3.266 -1.575 -18.141 1.00 98.75 113 TYR A N 1
ATOM 881 C CA . TYR A 1 113 ? 3.446 -3.003 -17.884 1.00 98.75 113 TYR A CA 1
ATOM 882 C C . TYR A 1 113 ? 3.313 -3.839 -19.157 1.00 98.75 113 TYR A C 1
ATOM 884 O O . TYR A 1 113 ? 4.172 -4.673 -19.436 1.00 98.75 113 TYR A O 1
ATOM 892 N N . ASP A 1 114 ? 2.282 -3.599 -19.966 1.00 98.56 114 ASP A N 1
ATOM 893 C CA . ASP A 1 114 ? 2.062 -4.340 -21.213 1.00 98.56 114 ASP A CA 1
ATOM 894 C C . ASP A 1 114 ? 3.198 -4.077 -22.211 1.00 98.56 114 ASP A C 1
ATOM 896 O O . ASP A 1 114 ? 3.720 -4.994 -22.845 1.00 98.56 114 ASP A O 1
ATOM 900 N N . SER A 1 115 ? 3.667 -2.829 -22.283 1.00 98.38 115 SER A N 1
ATOM 901 C CA . SER A 1 115 ? 4.800 -2.447 -23.130 1.00 98.38 115 SER A CA 1
ATOM 902 C C . SER A 1 115 ? 6.134 -3.034 -22.662 1.00 98.38 115 SER A C 1
ATOM 904 O O . SER A 1 115 ? 7.019 -3.281 -23.490 1.00 98.38 115 SER A O 1
ATOM 906 N N . PHE A 1 116 ? 6.320 -3.194 -21.350 1.00 98.56 116 PHE A N 1
ATOM 907 C CA . PHE A 1 116 ? 7.499 -3.824 -20.763 1.00 98.56 116 PHE A CA 1
ATOM 908 C C . PHE A 1 116 ? 7.471 -5.335 -20.995 1.00 98.56 116 PHE A C 1
ATOM 910 O O . PHE A 1 116 ? 8.407 -5.884 -21.579 1.00 98.56 116 PHE A O 1
ATOM 917 N N . SER A 1 117 ? 6.378 -5.990 -20.603 1.00 97.94 117 SER A N 1
ATOM 918 C CA . SER A 1 117 ? 6.227 -7.445 -20.662 1.00 97.94 117 SER A CA 1
ATOM 919 C C . SER A 1 117 ? 6.295 -7.988 -22.087 1.00 97.94 117 SER A C 1
ATOM 921 O O . SER A 1 117 ? 6.976 -8.984 -22.327 1.00 97.94 117 SER A O 1
ATOM 923 N N . ALA A 1 118 ? 5.720 -7.278 -23.064 1.00 98.06 118 ALA A N 1
ATOM 924 C CA . ALA A 1 118 ? 5.827 -7.637 -24.477 1.00 98.06 118 ALA A CA 1
ATOM 925 C C . ALA A 1 118 ? 7.277 -7.655 -25.003 1.00 98.06 118 ALA A C 1
ATOM 927 O O . ALA A 1 118 ? 7.582 -8.384 -25.945 1.00 98.06 118 ALA A O 1
ATOM 928 N N . ARG A 1 119 ? 8.176 -6.851 -24.418 1.00 97.81 119 ARG A N 1
ATOM 929 C CA . ARG A 1 119 ? 9.583 -6.739 -24.845 1.00 97.81 119 ARG A CA 1
ATOM 930 C C . ARG A 1 119 ? 10.537 -7.585 -24.010 1.00 97.81 119 ARG A C 1
ATOM 932 O O . ARG A 1 119 ? 11.524 -8.092 -24.539 1.00 97.81 119 ARG A O 1
ATOM 939 N N . TYR A 1 120 ? 10.272 -7.707 -22.715 1.00 97.56 120 TYR A N 1
ATOM 940 C CA . TYR A 1 120 ? 11.236 -8.211 -21.741 1.00 97.56 120 TYR A CA 1
ATOM 941 C C . TYR A 1 120 ? 10.748 -9.417 -20.939 1.00 97.56 120 TYR A C 1
ATOM 943 O O . TYR A 1 120 ? 11.538 -9.939 -20.150 1.00 97.56 120 TYR A O 1
ATOM 951 N N . GLY A 1 121 ? 9.521 -9.887 -21.169 1.00 97.44 121 GLY A N 1
ATOM 952 C CA . GLY A 1 121 ? 8.907 -10.957 -20.387 1.00 97.44 121 GLY A CA 1
ATOM 953 C C . GLY A 1 121 ? 8.376 -10.469 -19.039 1.00 97.44 121 GLY A C 1
ATOM 954 O O . GLY A 1 121 ? 8.295 -9.265 -18.786 1.00 97.44 121 GLY A O 1
ATOM 955 N N . LEU A 1 122 ? 8.007 -11.408 -18.174 1.00 98.12 122 LEU A N 1
ATOM 956 C CA . LEU A 1 122 ? 7.433 -11.117 -16.861 1.00 98.12 122 LEU A CA 1
ATOM 957 C C . LEU A 1 122 ? 8.466 -10.441 -15.957 1.00 98.12 122 LEU A C 1
ATOM 959 O O . LEU A 1 122 ? 9.660 -10.737 -16.030 1.00 98.12 122 LEU A O 1
ATOM 963 N N . ILE A 1 123 ? 8.035 -9.562 -15.057 1.00 98.19 123 ILE A N 1
ATOM 964 C CA . ILE A 1 123 ? 8.918 -8.935 -14.056 1.00 98.19 123 ILE A CA 1
ATOM 965 C C . ILE A 1 123 ? 9.634 -10.013 -13.226 1.00 98.19 123 ILE A C 1
ATOM 967 O O . ILE A 1 123 ? 10.821 -9.884 -12.910 1.00 98.19 123 ILE A O 1
ATOM 971 N N . ASN A 1 124 ? 8.929 -11.103 -12.920 1.00 96.88 124 ASN A N 1
ATOM 972 C CA . ASN A 1 124 ? 9.463 -12.235 -12.169 1.00 96.88 124 ASN A CA 1
ATOM 973 C C . ASN A 1 124 ? 10.464 -13.108 -12.953 1.00 96.88 124 ASN A C 1
ATOM 975 O O . ASN A 1 124 ? 11.131 -13.949 -12.338 1.00 96.88 124 ASN A O 1
ATOM 979 N N . ASP A 1 125 ? 10.629 -12.903 -14.267 1.00 97.12 125 ASP A N 1
ATOM 980 C CA . ASP A 1 125 ? 11.569 -13.675 -15.082 1.00 97.12 125 ASP A CA 1
ATOM 981 C C . ASP A 1 125 ? 13.017 -13.494 -14.614 1.00 97.12 125 ASP A C 1
ATOM 983 O O . ASP A 1 125 ? 13.466 -12.405 -14.241 1.00 97.12 125 ASP A O 1
ATOM 987 N N . ARG A 1 126 ? 13.809 -14.568 -14.726 1.00 96.44 126 ARG A N 1
ATOM 988 C CA . ARG A 1 126 ? 15.217 -14.594 -14.293 1.00 96.44 126 ARG A CA 1
ATOM 989 C C . ARG A 1 126 ? 16.049 -13.451 -14.886 1.00 96.44 126 ARG A C 1
ATOM 991 O O . ARG A 1 126 ? 16.901 -12.911 -14.189 1.00 96.44 126 ARG A O 1
ATOM 998 N N . ALA A 1 127 ? 15.827 -13.090 -16.151 1.00 96.88 127 ALA A N 1
ATOM 999 C CA . ALA A 1 127 ? 16.576 -12.019 -16.811 1.00 96.88 127 ALA A CA 1
ATOM 1000 C C . ALA A 1 127 ? 16.279 -10.634 -16.212 1.00 96.88 127 ALA A C 1
ATOM 1002 O O . ALA A 1 127 ? 17.193 -9.825 -16.078 1.00 96.88 127 ALA A O 1
ATOM 1003 N N . ASN A 1 128 ? 15.027 -10.375 -15.824 1.00 97.75 128 ASN A N 1
ATOM 1004 C CA . ASN A 1 128 ? 14.633 -9.130 -15.163 1.00 97.75 128 ASN A CA 1
ATOM 1005 C C . ASN A 1 128 ? 15.124 -9.096 -13.715 1.00 97.75 128 ASN A C 1
ATOM 1007 O O . ASN A 1 128 ? 15.672 -8.086 -13.284 1.00 97.75 128 ASN A O 1
ATOM 1011 N N . ARG A 1 129 ? 15.048 -10.232 -13.009 1.00 96.62 129 ARG A N 1
ATOM 1012 C CA . ARG A 1 129 ? 15.646 -10.390 -11.677 1.00 96.62 129 ARG A CA 1
ATOM 1013 C C . ARG A 1 129 ? 17.137 -10.067 -11.675 1.00 96.62 129 ARG A C 1
ATOM 1015 O O . AR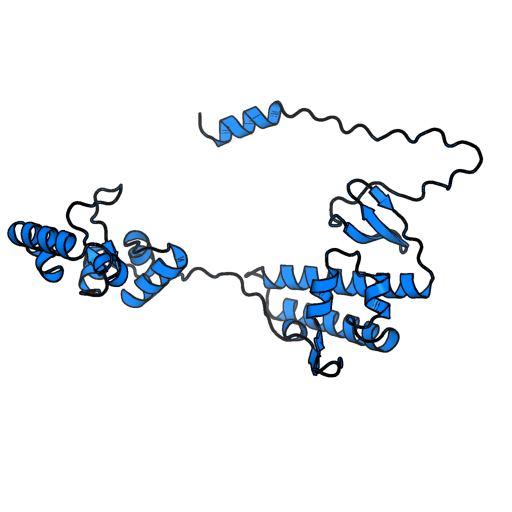G A 1 129 ? 17.576 -9.253 -10.880 1.00 96.62 129 ARG A O 1
ATOM 1022 N N . LEU A 1 130 ? 17.913 -10.677 -12.572 1.00 96.44 130 LEU A N 1
ATOM 1023 C CA . LEU A 1 130 ? 19.362 -10.453 -12.640 1.00 96.44 130 LEU A CA 1
ATOM 1024 C C . LEU A 1 130 ? 19.731 -8.995 -12.946 1.00 96.44 130 LEU A C 1
ATOM 1026 O O . LEU A 1 130 ? 20.808 -8.565 -12.560 1.00 96.44 130 LEU A O 1
ATOM 1030 N N . ALA A 1 131 ? 18.865 -8.255 -13.641 1.00 96.31 131 ALA A N 1
ATOM 1031 C CA . ALA A 1 131 ? 19.118 -6.861 -13.987 1.00 96.31 131 ALA A CA 1
ATOM 1032 C C . ALA A 1 131 ? 18.737 -5.867 -12.876 1.00 96.31 131 ALA A C 1
ATOM 1034 O O . ALA A 1 131 ? 19.235 -4.749 -12.900 1.00 96.31 131 ALA A O 1
ATOM 1035 N N . TYR A 1 132 ? 17.830 -6.227 -11.957 1.00 97.62 132 TYR A N 1
ATOM 1036 C CA . TYR A 1 132 ? 17.170 -5.247 -11.080 1.00 97.62 132 TYR A CA 1
ATOM 1037 C C . TYR A 1 132 ? 16.975 -5.696 -9.623 1.00 97.62 132 TYR A C 1
ATOM 1039 O O . TYR A 1 132 ? 16.417 -4.943 -8.833 1.00 97.62 132 TYR A O 1
ATOM 1047 N N . ALA A 1 133 ? 17.411 -6.902 -9.238 1.00 95.31 133 ALA A N 1
ATOM 1048 C CA . ALA A 1 133 ? 17.199 -7.433 -7.885 1.00 95.31 133 ALA A CA 1
ATOM 1049 C C . ALA A 1 133 ? 17.844 -6.599 -6.766 1.00 95.31 133 ALA A C 1
ATOM 1051 O O . ALA A 1 133 ? 17.393 -6.696 -5.626 1.00 95.31 133 ALA A O 1
ATOM 1052 N N . ASP A 1 134 ? 18.856 -5.793 -7.090 1.00 95.56 134 ASP A N 1
ATOM 1053 C CA . ASP A 1 134 ? 19.514 -4.899 -6.134 1.00 95.56 134 ASP A CA 1
ATOM 1054 C C . ASP A 1 13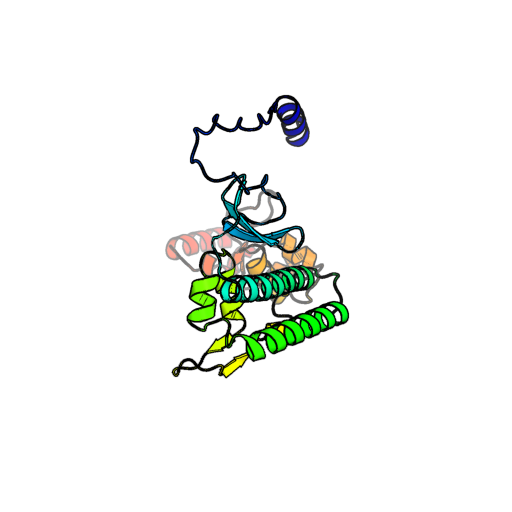4 ? 18.661 -3.660 -5.803 1.00 95.56 134 ASP A C 1
ATOM 1056 O O . ASP A 1 134 ? 18.899 -3.000 -4.793 1.00 95.56 134 ASP A O 1
ATOM 1060 N N . ASP A 1 135 ? 17.627 -3.350 -6.598 1.00 98.00 135 ASP A N 1
ATOM 1061 C CA . ASP A 1 135 ? 16.694 -2.275 -6.260 1.00 98.00 135 ASP A CA 1
ATOM 1062 C C . ASP A 1 135 ? 15.836 -2.657 -5.050 1.00 98.00 135 ASP A C 1
ATOM 1064 O O . ASP A 1 135 ? 15.148 -3.684 -5.034 1.00 98.00 135 ASP A O 1
ATOM 1068 N N . SER A 1 136 ? 15.784 -1.768 -4.059 1.00 96.81 136 SER A N 1
ATOM 1069 C CA . SER A 1 136 ? 14.999 -1.960 -2.839 1.00 96.81 136 SER A CA 1
ATOM 1070 C C . SER A 1 136 ? 13.497 -2.154 -3.084 1.00 96.81 136 SER A C 1
ATOM 1072 O O . SER A 1 136 ? 12.788 -2.621 -2.190 1.00 96.81 136 SER A O 1
ATOM 1074 N N . SER A 1 137 ? 13.000 -1.791 -4.270 1.00 95.94 137 SER A N 1
ATOM 1075 C CA . SER A 1 137 ? 11.600 -1.921 -4.678 1.00 95.94 137 SER A CA 1
ATOM 1076 C C . SER A 1 137 ? 11.344 -3.112 -5.608 1.00 95.94 137 SER A C 1
ATOM 1078 O O . SER A 1 137 ? 10.207 -3.292 -6.040 1.00 95.94 137 SER A O 1
ATOM 1080 N N . TYR A 1 138 ? 12.339 -3.954 -5.917 1.00 97.88 138 TYR A N 1
ATOM 1081 C CA . TYR A 1 138 ? 12.159 -5.073 -6.853 1.00 97.88 138 TYR A CA 1
ATOM 1082 C C . TYR A 1 138 ? 10.987 -5.989 -6.466 1.00 97.88 138 TYR A C 1
ATOM 1084 O O . TYR A 1 138 ? 10.115 -6.269 -7.285 1.00 97.88 138 TYR A O 1
ATOM 1092 N N . TYR A 1 139 ? 10.898 -6.394 -5.197 1.00 97.00 139 TYR A N 1
ATOM 1093 C CA . TYR A 1 139 ? 9.822 -7.281 -4.739 1.00 97.00 139 TYR A CA 1
ATOM 1094 C C . TYR A 1 139 ? 8.433 -6.625 -4.742 1.00 97.00 139 TYR A C 1
ATOM 1096 O O . TYR A 1 139 ? 7.435 -7.333 -4.869 1.00 97.00 139 TYR A O 1
ATOM 1104 N N . LEU A 1 140 ? 8.353 -5.291 -4.663 1.00 96.62 140 LEU A N 1
ATOM 1105 C CA . LEU A 1 140 ? 7.097 -4.567 -4.877 1.00 96.62 140 LEU A CA 1
ATOM 1106 C C . LEU A 1 140 ? 6.632 -4.717 -6.331 1.00 96.62 140 LEU A C 1
ATOM 1108 O O . LEU A 1 140 ? 5.453 -4.958 -6.572 1.00 96.62 140 LEU A O 1
ATOM 1112 N N . LEU A 1 141 ? 7.555 -4.631 -7.294 1.00 98.12 141 LEU A N 1
ATOM 1113 C CA . LEU A 1 141 ? 7.237 -4.868 -8.702 1.00 98.12 141 LEU A CA 1
ATOM 1114 C C . LEU A 1 141 ? 6.856 -6.324 -8.967 1.00 98.12 141 LEU A C 1
ATOM 1116 O O . LEU A 1 141 ? 5.926 -6.571 -9.727 1.00 98.12 141 LEU A O 1
ATOM 1120 N N . CYS A 1 142 ? 7.513 -7.292 -8.323 1.00 97.88 142 CYS A N 1
ATOM 1121 C CA . CYS A 1 142 ? 7.130 -8.702 -8.449 1.00 97.88 142 CYS A CA 1
ATOM 1122 C C . CYS A 1 142 ? 5.678 -8.949 -8.021 1.00 97.88 142 CYS A C 1
ATOM 1124 O O . CYS A 1 142 ? 5.001 -9.770 -8.634 1.00 97.88 142 CYS A O 1
ATOM 1126 N N . ALA A 1 143 ? 5.185 -8.214 -7.017 1.00 97.38 143 ALA A N 1
ATOM 1127 C CA . ALA A 1 143 ? 3.809 -8.315 -6.533 1.00 97.38 143 ALA A CA 1
ATOM 1128 C C . ALA A 1 143 ? 2.753 -7.796 -7.530 1.00 97.38 143 ALA A C 1
ATOM 1130 O O . ALA A 1 143 ? 1.560 -7.976 -7.293 1.00 97.38 143 ALA A O 1
ATOM 1131 N N . LEU A 1 144 ? 3.163 -7.178 -8.647 1.00 97.94 144 LEU A N 1
ATOM 1132 C CA . LEU A 1 144 ? 2.271 -6.839 -9.762 1.00 97.94 144 LEU A CA 1
ATOM 1133 C C . LEU A 1 144 ? 1.778 -8.077 -10.522 1.00 97.94 144 LEU A C 1
ATOM 1135 O O . LEU A 1 144 ? 0.780 -7.998 -11.242 1.00 97.94 144 LEU A O 1
ATOM 1139 N N . GLU A 1 145 ? 2.458 -9.208 -10.369 1.00 98.50 145 GLU A N 1
ATOM 1140 C CA . GLU A 1 145 ? 2.187 -10.440 -11.096 1.00 98.50 145 GLU A CA 1
ATOM 1141 C C . GLU A 1 145 ? 1.778 -11.535 -10.116 1.00 98.50 145 GLU A C 1
ATOM 1143 O O . GLU A 1 145 ? 2.510 -11.865 -9.185 1.00 98.50 145 GLU A O 1
ATOM 1148 N N . VAL A 1 146 ? 0.606 -12.125 -10.341 1.00 97.81 146 VAL A N 1
ATOM 1149 C CA . VAL A 1 146 ? 0.230 -13.369 -9.675 1.00 97.81 146 VAL A CA 1
ATOM 1150 C C . VAL A 1 146 ? 0.689 -14.507 -10.571 1.00 97.81 146 VAL A C 1
ATOM 1152 O O . VAL A 1 146 ? 0.236 -14.620 -11.711 1.00 97.81 146 VAL A O 1
ATOM 1155 N N . ILE A 1 147 ? 1.625 -15.302 -10.064 1.00 96.75 147 ILE A N 1
ATOM 1156 C CA . ILE A 1 147 ? 2.265 -16.397 -10.789 1.00 96.75 147 ILE A CA 1
ATOM 1157 C C . ILE A 1 147 ? 1.666 -17.728 -10.321 1.00 96.75 147 ILE A C 1
ATOM 1159 O O . ILE A 1 147 ? 1.474 -17.922 -9.120 1.00 96.75 147 ILE A O 1
ATOM 1163 N N . ASP A 1 148 ? 1.361 -18.621 -11.262 1.00 95.81 148 ASP A N 1
ATOM 1164 C CA . ASP A 1 148 ?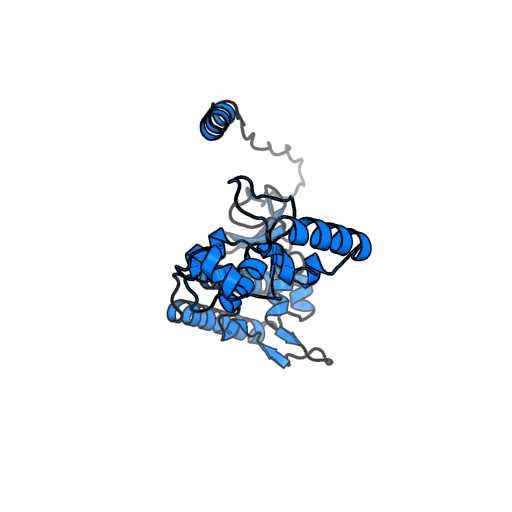 0.862 -19.968 -10.978 1.00 95.81 148 ASP A CA 1
ATOM 1165 C C . ASP A 1 148 ? 1.979 -20.937 -10.534 1.00 95.81 148 ASP A C 1
ATOM 1167 O O . ASP A 1 148 ? 3.156 -20.580 -10.434 1.00 95.81 148 ASP A O 1
ATOM 1171 N N . GLU A 1 149 ? 1.614 -22.190 -10.256 1.00 93.94 149 GLU A N 1
ATOM 1172 C CA . GLU A 1 149 ? 2.559 -23.234 -9.832 1.00 93.94 149 GLU A CA 1
ATOM 1173 C C . GLU A 1 149 ? 3.616 -23.571 -10.903 1.00 93.94 149 GLU A C 1
ATOM 1175 O O . GLU A 1 149 ? 4.712 -24.019 -10.564 1.00 93.94 149 GLU A O 1
ATOM 1180 N N . ASP A 1 150 ? 3.318 -23.311 -12.180 1.00 92.75 150 ASP A N 1
ATOM 1181 C CA . ASP A 1 150 ? 4.204 -23.560 -13.322 1.00 92.75 150 ASP A CA 1
ATOM 1182 C C . ASP A 1 150 ? 5.134 -22.368 -13.625 1.00 92.75 150 ASP A C 1
ATOM 1184 O O . ASP A 1 150 ? 5.949 -22.429 -14.553 1.00 92.75 150 ASP A O 1
ATOM 1188 N N . GLY A 1 151 ? 5.034 -21.272 -12.866 1.00 90.06 151 GLY A N 1
ATOM 1189 C CA . GLY A 1 151 ? 5.834 -20.069 -13.082 1.00 90.06 151 GLY A CA 1
ATOM 1190 C C . GLY A 1 151 ? 5.301 -19.150 -14.187 1.00 90.06 151 GLY A C 1
ATOM 1191 O O . GLY A 1 151 ? 6.044 -18.292 -14.665 1.00 90.06 151 GLY A O 1
ATOM 1192 N N . LYS A 1 152 ? 4.044 -19.313 -14.617 1.00 95.06 152 LYS A N 1
ATOM 1193 C CA . LYS A 1 152 ? 3.395 -18.463 -15.626 1.00 95.06 152 LYS A CA 1
ATOM 1194 C C . LYS A 1 152 ? 2.509 -17.409 -14.976 1.00 95.06 152 LYS A C 1
ATOM 1196 O O . LYS A 1 152 ? 2.031 -17.566 -13.858 1.00 95.06 152 LYS A O 1
ATOM 1201 N N . LEU A 1 153 ? 2.263 -16.325 -15.708 1.00 97.31 153 LEU A N 1
ATOM 1202 C CA . LEU A 1 153 ? 1.342 -15.281 -15.272 1.00 97.31 153 LEU A CA 1
ATOM 1203 C C . LEU A 1 153 ? -0.093 -15.822 -15.236 1.00 97.31 153 LEU A C 1
ATOM 1205 O O . LEU A 1 153 ? -0.697 -16.046 -16.284 1.00 97.31 153 LEU A O 1
ATOM 1209 N N . GLU A 1 154 ? -0.645 -15.973 -14.035 1.00 97.75 154 GLU A N 1
ATOM 1210 C CA . GLU A 1 154 ? -2.054 -16.301 -13.825 1.00 97.75 154 GLU A CA 1
ATOM 1211 C C . GLU A 1 154 ? -2.923 -15.062 -14.089 1.00 97.75 154 GLU A C 1
ATOM 1213 O O . GLU A 1 154 ? -3.905 -15.111 -14.832 1.00 97.75 154 GLU A O 1
ATOM 1218 N N . ARG A 1 155 ? -2.551 -13.924 -13.485 1.00 97.75 155 ARG A N 1
ATOM 1219 C CA . ARG A 1 155 ? -3.210 -12.621 -13.671 1.00 97.75 155 ARG A CA 1
ATOM 1220 C C . ARG A 1 155 ? -2.339 -11.462 -13.183 1.00 97.75 155 ARG A C 1
ATOM 1222 O O . ARG A 1 155 ? -1.424 -11.643 -12.381 1.00 97.75 155 ARG A O 1
ATOM 1229 N N . LYS A 1 156 ? -2.688 -10.246 -13.609 1.00 98.19 156 LYS A N 1
ATOM 1230 C CA . LYS A 1 156 ? -2.179 -9.003 -13.011 1.00 98.19 156 LYS A CA 1
ATOM 1231 C C . LYS A 1 156 ? -2.761 -8.796 -11.608 1.00 98.19 156 LYS A C 1
ATOM 1233 O O . LYS A 1 156 ? -3.878 -9.232 -11.322 1.00 98.19 156 LYS A O 1
ATOM 1238 N N . ALA A 1 157 ? -2.029 -8.092 -10.753 1.00 97.81 157 ALA A N 1
ATOM 1239 C CA . ALA A 1 157 ? -2.493 -7.712 -9.426 1.00 97.81 157 ALA A CA 1
ATOM 1240 C C . ALA A 1 157 ? -3.724 -6.789 -9.465 1.00 97.81 157 ALA A C 1
ATOM 1242 O O . ALA A 1 157 ? -3.956 -6.042 -10.417 1.00 97.81 157 ALA A O 1
ATOM 1243 N N . ASP A 1 158 ? -4.487 -6.769 -8.372 1.00 97.12 158 ASP A N 1
ATOM 1244 C CA . ASP A 1 158 ? -5.699 -5.949 -8.266 1.00 97.12 158 ASP A CA 1
ATOM 1245 C C . ASP A 1 158 ? -5.424 -4.441 -8.408 1.00 97.12 158 ASP A C 1
ATOM 1247 O O . ASP A 1 158 ? -6.291 -3.704 -8.874 1.00 97.12 158 ASP A O 1
ATOM 1251 N N . MET A 1 159 ? -4.210 -3.979 -8.086 1.00 95.56 159 MET A N 1
ATOM 1252 C CA . MET A 1 159 ? -3.817 -2.566 -8.174 1.00 95.56 159 MET A CA 1
ATOM 1253 C C . MET A 1 159 ? -3.941 -1.985 -9.591 1.00 95.56 159 MET A C 1
ATOM 1255 O O . MET A 1 159 ? -4.142 -0.783 -9.732 1.00 95.56 159 MET A O 1
ATOM 1259 N N . PHE A 1 160 ? -3.901 -2.818 -10.637 1.00 97.69 160 PHE A N 1
ATOM 1260 C CA . PHE A 1 160 ? -4.115 -2.380 -12.020 1.00 97.69 160 PHE A CA 1
ATOM 1261 C C . PHE A 1 160 ? -5.558 -1.952 -12.323 1.00 97.69 160 PHE A C 1
ATOM 1263 O O . PHE A 1 160 ? -5.798 -1.367 -13.375 1.00 97.69 160 PHE A O 1
ATOM 1270 N N . THR A 1 161 ? -6.530 -2.287 -11.467 1.00 95.69 161 THR A N 1
ATOM 1271 C CA . THR A 1 161 ? -7.962 -2.058 -11.753 1.00 95.69 161 THR A CA 1
ATOM 1272 C C . THR A 1 161 ? -8.785 -1.594 -10.553 1.00 95.69 161 THR A C 1
ATOM 1274 O O . THR A 1 161 ? -9.881 -1.063 -10.728 1.00 95.69 161 THR A O 1
ATOM 1277 N N . LYS A 1 162 ? -8.288 -1.783 -9.328 1.00 92.75 162 LYS A N 1
ATOM 1278 C CA . LYS A 1 162 ? -8.993 -1.473 -8.081 1.00 92.75 162 LYS A CA 1
ATOM 1279 C C . LYS A 1 162 ? -8.146 -0.576 -7.194 1.00 92.75 162 LYS A C 1
ATOM 1281 O O . LYS A 1 162 ? -6.926 -0.711 -7.151 1.00 92.75 162 LYS A O 1
ATOM 1286 N N . ARG A 1 163 ? -8.816 0.290 -6.433 1.00 90.12 163 ARG A N 1
ATOM 1287 C CA . ARG A 1 163 ? -8.204 0.974 -5.293 1.00 90.12 163 ARG A CA 1
ATOM 1288 C C . ARG A 1 163 ? -7.964 -0.058 -4.184 1.00 90.12 163 ARG A C 1
ATOM 1290 O O . ARG A 1 163 ? -8.895 -0.414 -3.463 1.00 90.12 163 ARG A O 1
ATOM 1297 N N . THR A 1 164 ? -6.751 -0.594 -4.117 1.00 89.62 164 THR A N 1
ATOM 1298 C CA . THR A 1 164 ? -6.309 -1.613 -3.153 1.00 89.62 164 THR A CA 1
ATOM 1299 C C . THR A 1 164 ? -5.857 -1.011 -1.830 1.00 89.62 164 THR A C 1
ATOM 1301 O O . THR A 1 164 ? -5.878 -1.702 -0.815 1.00 89.62 164 THR A O 1
ATOM 1304 N N . ILE A 1 165 ? -5.490 0.271 -1.822 1.00 86.88 165 ILE A N 1
ATOM 1305 C CA . ILE A 1 165 ? -5.128 1.014 -0.618 1.00 86.88 165 ILE A CA 1
ATOM 1306 C C . ILE A 1 165 ? -6.244 2.019 -0.349 1.00 86.88 165 ILE A C 1
ATOM 1308 O O . ILE A 1 165 ? -6.507 2.916 -1.151 1.00 86.88 165 ILE A O 1
ATOM 1312 N N . LYS A 1 166 ? -6.944 1.844 0.772 1.00 75.19 166 LYS A N 1
ATOM 1313 C CA . LYS A 1 166 ? -7.902 2.831 1.268 1.00 75.19 166 LYS A CA 1
ATOM 1314 C C . LYS A 1 166 ? -7.316 3.505 2.502 1.00 75.19 166 LYS A C 1
ATOM 1316 O O . LYS A 1 166 ? -6.888 2.787 3.406 1.00 75.19 166 LYS A O 1
ATOM 1321 N N . PRO A 1 167 ? -7.312 4.846 2.562 1.00 68.25 167 PRO A N 1
ATOM 1322 C CA . PRO A 1 167 ? -6.974 5.534 3.792 1.00 68.25 167 PRO A CA 1
ATOM 1323 C C . PRO A 1 167 ? -7.937 5.106 4.886 1.00 68.25 167 PRO A C 1
ATOM 1325 O O . PRO A 1 167 ? -9.133 4.914 4.640 1.00 68.25 167 PRO A O 1
ATOM 1328 N N . HIS A 1 168 ? -7.406 4.984 6.097 1.00 70.38 168 HIS A N 1
ATOM 1329 C CA . HIS A 1 168 ? -8.243 4.823 7.269 1.00 70.38 168 HIS A CA 1
ATOM 1330 C C . HIS A 1 168 ? -9.152 6.046 7.394 1.00 70.38 168 HIS A C 1
ATOM 1332 O O . HIS A 1 168 ? -8.674 7.166 7.573 1.00 70.38 168 HIS A O 1
ATOM 1338 N N . GLN A 1 169 ? -10.458 5.838 7.263 1.00 71.06 169 GLN A N 1
ATOM 1339 C CA . GLN A 1 169 ? -11.449 6.861 7.559 1.00 71.06 169 GLN A CA 1
ATOM 1340 C C . GLN A 1 169 ? -11.998 6.562 8.943 1.00 71.06 169 GLN A C 1
ATOM 1342 O O . GLN A 1 169 ? -12.734 5.592 9.123 1.00 71.06 169 GLN A O 1
ATOM 1347 N N . ALA A 1 170 ? -11.627 7.397 9.914 1.00 75.75 170 ALA A N 1
ATOM 1348 C CA . ALA A 1 170 ? -12.213 7.322 11.241 1.00 75.75 170 ALA A CA 1
ATOM 1349 C C . ALA A 1 170 ? -13.735 7.439 11.110 1.00 75.75 170 ALA A C 1
ATOM 1351 O O . ALA A 1 170 ? -14.243 8.344 10.438 1.00 75.75 170 ALA A O 1
ATOM 1352 N N . VAL A 1 171 ? -14.457 6.513 11.738 1.00 84.00 171 VAL A N 1
ATOM 1353 C CA . VAL A 1 171 ? -15.918 6.553 11.757 1.00 84.00 171 VAL A CA 1
ATOM 1354 C C . VAL A 1 171 ? -16.345 7.877 12.385 1.00 84.00 171 VAL A C 1
ATOM 1356 O O . VAL A 1 171 ? -15.911 8.210 13.485 1.00 84.00 171 VAL A O 1
ATOM 1359 N N . ALA A 1 172 ? -17.145 8.658 11.658 1.00 86.00 172 ALA A N 1
ATOM 1360 C CA . ALA A 1 172 ? -17.535 10.000 12.089 1.00 86.00 172 ALA A CA 1
ATOM 1361 C C . ALA A 1 172 ? -18.738 9.981 13.040 1.00 86.00 172 ALA A C 1
ATOM 1363 O O . ALA A 1 172 ? -18.799 10.790 13.963 1.00 86.00 172 ALA A O 1
ATOM 1364 N N . ALA A 1 173 ? -19.683 9.066 12.814 1.00 91.19 173 ALA A N 1
ATOM 1365 C CA . ALA A 1 173 ? -20.861 8.882 13.649 1.00 91.19 173 ALA A CA 1
ATOM 1366 C C . ALA A 1 173 ? -21.408 7.454 13.517 1.00 91.19 173 ALA A C 1
ATOM 1368 O O . ALA A 1 173 ? -21.211 6.809 12.485 1.00 91.19 173 ALA A O 1
ATOM 1369 N N . VAL A 1 174 ? -22.097 6.986 14.555 1.00 94.25 174 VAL A N 1
ATOM 1370 C CA . VAL A 1 174 ? -22.827 5.708 14.594 1.00 94.25 174 VAL A CA 1
ATOM 1371 C C . VAL A 1 174 ? -24.121 5.880 15.384 1.00 94.25 174 VAL A C 1
ATOM 1373 O O . VAL A 1 174 ? -24.204 6.745 16.256 1.00 94.25 174 VAL A O 1
ATOM 1376 N N . ASP A 1 175 ? -25.119 5.042 15.114 1.00 91.06 175 ASP A N 1
ATOM 1377 C CA . ASP A 1 175 ? -26.455 5.211 15.694 1.00 91.06 175 ASP A CA 1
ATOM 1378 C C . ASP A 1 175 ? -26.603 4.482 17.041 1.00 91.06 175 ASP A C 1
ATOM 1380 O O . ASP A 1 175 ? -27.395 4.877 17.909 1.00 91.06 175 ASP A O 1
ATOM 1384 N N . THR A 1 176 ? -25.834 3.407 17.247 1.00 96.31 176 THR A N 1
ATOM 1385 C CA . THR A 1 176 ? -25.993 2.518 18.406 1.00 96.31 176 THR A CA 1
ATOM 1386 C C . THR A 1 176 ? -24.766 2.482 19.317 1.00 96.31 176 THR A C 1
ATOM 1388 O O . THR A 1 176 ? -23.621 2.602 18.878 1.00 96.31 176 THR A O 1
ATOM 1391 N N . ALA A 1 177 ? -24.986 2.238 20.616 1.00 96.81 177 ALA A N 1
ATOM 1392 C CA . ALA A 1 177 ? -23.892 2.046 21.568 1.00 96.81 177 ALA A CA 1
ATOM 1393 C C . ALA A 1 177 ? -23.014 0.826 21.222 1.00 96.81 177 ALA A C 1
ATOM 1395 O O . ALA A 1 177 ? -21.815 0.833 21.491 1.00 96.81 177 ALA A O 1
ATOM 1396 N N . SER A 1 178 ? -23.590 -0.211 20.602 1.00 96.62 178 SER A N 1
ATOM 1397 C CA . SER A 1 178 ? -22.862 -1.422 20.196 1.00 96.62 178 SER A CA 1
ATOM 1398 C C . SER A 1 178 ? -21.900 -1.160 19.035 1.00 96.62 178 SER A C 1
ATOM 1400 O O . SER A 1 178 ? -20.752 -1.614 19.072 1.00 96.62 178 SER A O 1
ATOM 1402 N N . GLU A 1 179 ? -22.322 -0.377 18.041 1.00 96.25 179 GLU A N 1
ATOM 1403 C CA . GLU A 1 179 ? -21.434 0.085 16.971 1.00 96.25 179 GLU A CA 1
ATOM 1404 C C . GLU A 1 179 ? -20.334 0.982 17.538 1.00 96.25 179 GLU A C 1
ATOM 1406 O O . GLU A 1 179 ? -19.159 0.753 17.262 1.00 96.25 179 GLU A O 1
ATOM 1411 N N . ALA A 1 180 ? -20.686 1.932 18.410 1.00 97.00 180 ALA A N 1
ATOM 1412 C CA . ALA A 1 180 ? -19.715 2.816 19.054 1.00 97.00 180 ALA A CA 1
ATOM 1413 C C . ALA A 1 180 ? -18.663 2.043 19.850 1.00 97.00 180 ALA A C 1
ATOM 1415 O O . ALA A 1 180 ? -17.477 2.359 19.781 1.00 97.00 180 ALA A O 1
ATOM 1416 N N . LEU A 1 181 ? -19.083 1.004 20.577 1.00 97.19 181 LEU A N 1
ATOM 1417 C CA . LEU A 1 181 ? -18.180 0.121 21.304 1.00 97.19 181 LEU A CA 1
ATOM 1418 C C . LEU A 1 181 ? -17.227 -0.599 20.346 1.00 97.19 181 LEU A C 1
ATOM 1420 O O . LEU A 1 181 ? -16.026 -0.633 20.596 1.00 97.19 181 LEU A O 1
ATOM 1424 N N . THR A 1 182 ? -17.743 -1.137 19.241 1.00 96.00 182 THR A N 1
ATOM 1425 C CA . THR A 1 182 ? -16.927 -1.819 18.225 1.00 96.00 182 THR A CA 1
ATOM 1426 C C . THR A 1 182 ? -15.868 -0.876 17.652 1.00 96.00 182 THR A C 1
ATOM 1428 O O . THR A 1 182 ? -14.692 -1.238 17.578 1.00 96.00 182 THR A O 1
ATOM 1431 N N . VAL A 1 183 ? -16.258 0.360 17.328 1.00 95.12 183 VAL A N 1
ATOM 1432 C CA . VAL A 1 183 ? -15.332 1.398 16.856 1.00 95.12 183 VAL A CA 1
ATOM 1433 C C . VAL A 1 183 ? -14.321 1.760 17.946 1.00 95.12 183 VAL A C 1
ATOM 1435 O O . VAL A 1 183 ? -13.129 1.808 17.675 1.00 95.12 183 VAL A O 1
ATOM 1438 N N . SER A 1 184 ? -14.743 1.938 19.200 1.00 96.44 184 SER A N 1
ATOM 1439 C CA . SER A 1 184 ? -13.827 2.229 20.310 1.00 96.44 184 SER A CA 1
ATOM 1440 C C . SER A 1 184 ? -12.780 1.134 20.507 1.00 96.44 184 SER A C 1
ATOM 1442 O O . SER A 1 184 ? -11.602 1.435 20.676 1.00 96.44 184 SER A O 1
ATOM 1444 N N . ILE A 1 185 ? -13.168 -0.139 20.438 1.00 96.00 185 ILE A N 1
ATOM 1445 C CA . ILE A 1 185 ? -12.217 -1.249 20.544 1.00 96.00 185 ILE A CA 1
ATOM 1446 C C . ILE A 1 185 ? -11.260 -1.264 19.345 1.00 96.00 185 ILE A C 1
ATOM 1448 O O . ILE A 1 185 ? -10.062 -1.450 19.538 1.00 96.00 185 ILE A O 1
ATOM 1452 N N . SER A 1 186 ? -11.752 -1.007 18.131 1.00 91.62 186 SER A N 1
ATOM 1453 C CA . SER A 1 186 ? -10.917 -0.950 16.923 1.00 91.62 186 SER A CA 1
ATOM 1454 C C . SER A 1 186 ? -9.919 0.219 16.933 1.00 91.62 186 SER A C 1
ATOM 1456 O O . SER A 1 186 ? -8.774 0.053 16.525 1.00 91.62 186 SER A O 1
ATOM 1458 N N . GLU A 1 187 ? -10.335 1.397 17.405 1.00 91.62 187 GLU A N 1
ATOM 1459 C CA . GLU A 1 187 ? -9.556 2.644 17.319 1.00 91.62 187 GLU A CA 1
ATOM 1460 C C . GLU A 1 187 ? -8.725 2.942 18.575 1.00 91.62 187 GLU A C 1
ATOM 1462 O O . GLU A 1 187 ? -7.676 3.585 18.503 1.00 91.62 187 GLU A O 1
ATOM 1467 N N . LYS A 1 188 ? -9.213 2.536 19.753 1.00 93.44 188 LYS A N 1
ATOM 1468 C CA . LYS A 1 188 ? -8.623 2.851 21.068 1.00 93.44 188 LYS A CA 1
ATOM 1469 C C . LYS A 1 188 ? -8.138 1.620 21.825 1.00 93.44 188 LYS A C 1
ATOM 1471 O O . LYS A 1 188 ? -7.471 1.780 22.844 1.00 93.44 188 LYS A O 1
ATOM 1476 N N . ALA A 1 189 ? -8.453 0.413 21.345 1.00 94.38 189 ALA A N 1
ATOM 1477 C CA . ALA A 1 189 ? -8.153 -0.857 22.011 1.00 94.38 189 ALA A CA 1
ATOM 1478 C C . ALA A 1 189 ? -8.738 -0.984 23.435 1.00 94.38 189 ALA A C 1
ATOM 1480 O O . ALA A 1 189 ? -8.280 -1.808 24.223 1.00 94.38 189 ALA A O 1
ATOM 1481 N N . CYS A 1 190 ? -9.751 -0.181 23.777 1.00 95.12 190 CYS A N 1
ATOM 1482 C CA . CYS A 1 190 ? -10.430 -0.204 25.073 1.00 95.12 190 CYS A CA 1
ATOM 1483 C C . CYS A 1 190 ? -11.856 0.368 24.976 1.00 95.12 190 CYS A C 1
ATOM 1485 O O . CYS A 1 190 ? -12.267 0.890 23.933 1.00 95.12 190 CYS A O 1
ATOM 1487 N N . VAL A 1 191 ? -12.622 0.260 26.069 1.00 97.38 191 VAL A N 1
ATOM 1488 C CA . VAL A 1 191 ? -13.943 0.894 26.205 1.00 97.38 191 VAL A CA 1
ATOM 1489 C C . VAL A 1 191 ? -13.758 2.370 26.570 1.00 97.38 191 VAL A C 1
ATOM 1491 O O . VAL A 1 191 ? -13.732 2.739 27.743 1.00 97.38 191 VAL A O 1
ATOM 1494 N N . ASP A 1 192 ? -13.623 3.229 25.562 1.00 96.75 192 ASP A N 1
ATOM 1495 C CA . ASP A 1 192 ? -13.508 4.676 25.734 1.00 96.75 192 ASP A CA 1
ATOM 1496 C C . ASP A 1 192 ? -14.899 5.321 25.653 1.00 96.75 192 ASP A C 1
ATOM 1498 O O . ASP A 1 192 ? -15.400 5.686 24.588 1.00 96.75 192 ASP A O 1
ATOM 1502 N N . MET A 1 193 ? -15.535 5.478 26.817 1.00 96.69 193 MET A N 1
ATOM 1503 C CA . MET A 1 193 ? -16.877 6.066 26.926 1.00 96.69 193 MET A CA 1
ATOM 1504 C C . MET A 1 193 ? -16.942 7.513 26.412 1.00 96.69 193 MET A C 1
ATOM 1506 O O . MET A 1 193 ? -18.008 7.972 26.004 1.00 96.69 193 MET A O 1
ATOM 1510 N N . GLY A 1 194 ? -15.829 8.256 26.452 1.00 95.81 194 GLY A N 1
ATOM 1511 C CA . GLY A 1 194 ? -15.767 9.620 25.925 1.00 95.81 194 GLY A CA 1
ATOM 1512 C C . GLY A 1 194 ? -15.804 9.626 24.400 1.00 95.81 194 GLY A C 1
ATOM 1513 O O . GLY A 1 194 ? -16.594 10.355 23.803 1.00 95.81 194 GLY A O 1
ATOM 1514 N N . TYR A 1 195 ? -15.003 8.766 23.778 1.00 95.62 195 TYR A N 1
ATOM 1515 C CA . TYR A 1 195 ? -14.986 8.589 22.332 1.00 95.62 195 TYR A CA 1
ATOM 1516 C C . TYR A 1 195 ? -16.317 8.029 21.807 1.00 95.62 195 TYR A C 1
ATOM 1518 O O . TYR A 1 195 ? -16.887 8.573 20.864 1.00 95.62 195 TYR A O 1
ATOM 1526 N N . MET A 1 196 ? -16.886 7.021 22.472 1.00 97.25 196 MET A N 1
ATOM 1527 C CA . MET A 1 196 ? -18.208 6.481 22.127 1.00 97.25 196 MET A CA 1
ATOM 1528 C C . MET A 1 196 ? -19.324 7.540 22.203 1.00 97.25 196 MET A C 1
ATOM 1530 O O . MET A 1 196 ? -20.220 7.563 21.356 1.00 97.25 196 MET A O 1
ATOM 1534 N N . SER A 1 197 ? -19.264 8.437 23.194 1.00 96.25 197 SER A N 1
ATOM 1535 C CA . SER A 1 197 ? -20.204 9.557 23.341 1.00 96.25 197 SER A CA 1
ATOM 1536 C C . SER A 1 197 ? -20.081 10.542 22.180 1.00 96.25 197 SER A C 1
ATOM 1538 O O . SER A 1 197 ? -21.094 10.970 21.636 1.00 96.25 197 SER A O 1
ATOM 1540 N N . GLN A 1 198 ? -18.859 10.835 21.721 1.00 96.06 198 GLN A N 1
ATOM 1541 C CA . GLN A 1 198 ? -18.642 11.702 20.557 1.00 96.06 198 GLN A CA 1
ATOM 1542 C C . GLN A 1 198 ? -19.224 11.105 19.270 1.00 96.06 198 GLN A C 1
ATOM 1544 O O . GLN A 1 198 ? -19.809 11.840 18.481 1.00 96.06 198 GLN A O 1
ATOM 1549 N N . LEU A 1 199 ? -19.099 9.786 19.078 1.00 96.06 199 LEU A N 1
ATOM 1550 C CA . LEU A 1 199 ? -19.604 9.095 17.886 1.00 96.06 199 LEU A CA 1
ATOM 1551 C C . LEU A 1 199 ? -21.134 9.015 17.827 1.00 96.06 199 LEU A C 1
ATOM 1553 O O . LEU A 1 199 ? -21.707 9.018 16.743 1.00 96.06 199 LEU A O 1
ATOM 1557 N N . THR A 1 200 ? -21.793 8.902 18.978 1.00 96.38 200 THR A N 1
ATOM 1558 C CA . THR A 1 200 ? -23.248 8.661 19.057 1.00 96.38 200 THR A CA 1
ATOM 1559 C C . THR A 1 200 ? -24.054 9.895 19.446 1.00 96.38 200 THR A C 1
ATOM 1561 O O . THR A 1 200 ? -25.272 9.911 19.292 1.00 96.38 200 THR A O 1
ATOM 1564 N N . GLY A 1 201 ? -23.407 10.904 20.034 1.00 95.38 201 GLY A N 1
ATOM 1565 C CA . GLY A 1 201 ? -24.070 12.020 20.709 1.00 95.38 201 GLY A CA 1
ATOM 1566 C C . GLY A 1 201 ? -24.758 11.647 22.031 1.00 95.38 201 GLY A C 1
ATOM 1567 O O . GLY A 1 201 ? -25.357 12.519 22.659 1.00 95.38 201 GLY A O 1
ATOM 1568 N N . LYS A 1 202 ? -24.678 10.383 22.472 1.00 96.62 202 LYS A N 1
ATOM 1569 C CA . LYS A 1 202 ? -25.277 9.891 23.724 1.00 96.62 202 LYS A CA 1
ATOM 1570 C C . LYS A 1 202 ? -24.388 10.183 24.922 1.00 96.62 202 LYS A C 1
ATOM 1572 O O . LYS A 1 202 ? -23.162 10.238 24.814 1.00 96.62 202 LYS A O 1
ATOM 1577 N N . THR A 1 203 ? -24.990 10.327 26.093 1.00 96.00 203 THR A N 1
ATOM 1578 C CA . THR A 1 203 ? -24.258 10.445 27.360 1.00 96.00 203 THR A CA 1
ATOM 1579 C C . THR A 1 203 ? -23.573 9.128 27.741 1.00 96.00 203 THR A C 1
ATOM 1581 O O . THR A 1 203 ? -23.966 8.045 27.300 1.00 96.00 203 THR A O 1
ATOM 1584 N N . LYS A 1 204 ? -22.542 9.195 28.596 1.00 94.75 204 LYS A N 1
ATOM 1585 C CA . LYS A 1 204 ? -21.850 7.992 29.096 1.00 94.75 204 LYS A CA 1
ATOM 1586 C C . LYS A 1 204 ? -22.822 7.061 29.842 1.00 94.75 204 LYS A C 1
ATOM 1588 O O . LYS A 1 204 ? -22.674 5.843 29.786 1.00 94.75 204 LYS A O 1
ATOM 1593 N N . GLU A 1 205 ? -23.817 7.624 30.520 1.00 93.44 205 GLU A N 1
ATOM 1594 C CA . GLU A 1 205 ? -24.853 6.902 31.257 1.00 93.44 205 GLU A CA 1
ATOM 1595 C C . GLU A 1 205 ? -25.812 6.154 30.323 1.00 93.44 205 GLU A C 1
ATOM 1597 O O . GLU A 1 205 ? -26.094 4.980 30.564 1.00 93.44 205 GLU A O 1
ATOM 1602 N N . GLU A 1 206 ? -26.268 6.791 29.240 1.00 95.62 206 GLU A N 1
ATOM 1603 C CA . GLU A 1 206 ? -27.098 6.144 28.212 1.00 95.62 206 GLU A CA 1
ATOM 1604 C C . GLU A 1 206 ? -26.343 5.002 27.529 1.00 95.62 206 GLU A C 1
ATOM 1606 O O . GLU A 1 206 ? -26.865 3.895 27.422 1.00 95.62 206 GLU A O 1
ATOM 1611 N N . LEU A 1 207 ? -25.080 5.233 27.154 1.00 97.00 207 LEU A N 1
ATOM 1612 C CA . LEU A 1 207 ? -24.222 4.204 26.561 1.00 97.00 207 LEU A CA 1
ATOM 1613 C C . LEU A 1 207 ? -24.056 2.989 27.483 1.00 97.00 207 LEU A C 1
ATOM 1615 O O . LEU A 1 207 ? -24.178 1.851 27.033 1.00 97.00 207 LEU A O 1
ATOM 1619 N N . ALA A 1 208 ? -23.808 3.216 28.776 1.00 94.94 208 ALA A N 1
ATOM 1620 C CA . ALA A 1 208 ? -23.693 2.134 29.751 1.00 94.94 208 ALA A CA 1
ATOM 1621 C C . ALA A 1 208 ? -25.022 1.383 29.946 1.00 94.94 208 ALA A C 1
ATOM 1623 O O . ALA A 1 208 ? -25.018 0.165 30.119 1.00 94.94 208 ALA A O 1
ATOM 1624 N N . GLY A 1 209 ? -26.152 2.095 29.892 1.00 94.69 209 GLY A N 1
ATOM 1625 C CA . GLY A 1 209 ? -27.490 1.509 29.978 1.00 94.69 209 GLY A CA 1
ATOM 1626 C C . GLY A 1 209 ? -27.881 0.668 28.759 1.00 94.69 209 GLY A C 1
ATOM 1627 O O . GLY A 1 209 ? -28.643 -0.285 28.904 1.00 94.69 209 GLY A O 1
ATOM 1628 N N . GLU A 1 210 ? -27.343 0.981 27.580 1.00 96.06 210 GLU A N 1
ATOM 1629 C CA . GLU A 1 210 ? -27.573 0.240 26.331 1.00 96.06 210 GLU A CA 1
ATOM 1630 C C . GLU A 1 210 ? -26.642 -0.968 26.141 1.00 96.06 210 GLU A C 1
ATOM 1632 O O . GLU A 1 210 ? -26.900 -1.809 25.280 1.00 96.06 210 GLU A O 1
ATOM 1637 N N . LEU A 1 211 ? -25.580 -1.087 26.946 1.00 96.25 211 LEU A N 1
ATOM 1638 C CA . LEU A 1 211 ? -24.580 -2.159 26.849 1.00 96.25 211 LEU A CA 1
ATOM 1639 C C . LEU A 1 211 ? -24.527 -3.103 28.072 1.00 96.25 211 LEU A C 1
ATOM 1641 O O . LEU A 1 211 ? -23.430 -3.522 28.472 1.00 96.25 211 LEU A O 1
ATOM 1645 N N . PRO A 1 212 ? -25.666 -3.488 28.685 1.00 93.56 212 PRO A N 1
ATOM 1646 C CA . PRO A 1 212 ? -25.651 -4.341 29.864 1.00 93.56 212 PRO A CA 1
ATOM 1647 C C . PRO A 1 212 ? -25.075 -5.718 29.522 1.00 93.56 212 PRO A C 1
ATOM 1649 O O . PRO A 1 212 ? -25.449 -6.344 28.532 1.00 93.56 212 PRO A O 1
ATOM 1652 N N . GLY A 1 213 ? -24.140 -6.192 30.345 1.00 91.94 213 GLY A N 1
ATOM 1653 C CA . GLY A 1 213 ? -23.477 -7.487 30.156 1.00 91.94 213 GLY A CA 1
ATOM 1654 C C . GLY A 1 213 ? -22.446 -7.528 29.023 1.00 91.94 213 GLY A C 1
ATOM 1655 O O . GLY A 1 213 ? -21.707 -8.504 28.931 1.00 91.94 213 GLY A O 1
ATOM 1656 N N . VAL A 1 214 ? -22.353 -6.478 28.199 1.00 96.56 214 VAL A N 1
ATOM 1657 C CA . VAL A 1 214 ? -21.331 -6.332 27.148 1.00 96.56 214 VAL A CA 1
ATOM 1658 C C . VAL A 1 214 ? -20.122 -5.565 27.682 1.00 96.56 214 VAL A C 1
ATOM 1660 O O . VAL A 1 214 ? -18.978 -5.924 27.395 1.00 96.56 214 VAL A O 1
ATOM 1663 N N . ILE A 1 215 ? -20.369 -4.543 28.505 1.00 96.94 215 ILE A N 1
ATOM 1664 C CA . ILE A 1 215 ? -19.338 -3.824 29.256 1.00 96.94 215 ILE A CA 1
ATOM 1665 C C . ILE A 1 215 ? -19.650 -3.851 30.751 1.00 96.94 215 ILE A C 1
ATOM 1667 O O . ILE A 1 215 ? -20.806 -3.914 31.168 1.00 96.94 215 ILE A O 1
ATOM 1671 N N . PHE A 1 216 ? -18.604 -3.774 31.567 1.00 96.31 216 PHE A N 1
ATOM 1672 C CA . PHE A 1 216 ? -18.705 -3.760 33.019 1.00 96.31 216 PHE A CA 1
ATOM 1673 C C . PHE A 1 216 ? -17.955 -2.577 33.600 1.00 96.31 216 PHE A C 1
ATOM 1675 O O . PHE A 1 216 ? -16.786 -2.341 33.295 1.00 96.31 216 PHE A O 1
ATOM 1682 N N . ARG A 1 217 ? -18.618 -1.877 34.519 1.00 95.50 217 ARG A N 1
ATOM 1683 C CA . ARG A 1 217 ? -17.977 -0.879 35.371 1.00 95.50 217 ARG A CA 1
ATOM 1684 C C . ARG A 1 217 ? -17.042 -1.585 36.349 1.00 95.50 217 ARG A C 1
ATOM 1686 O O . ARG A 1 217 ? -17.494 -2.445 37.108 1.00 95.50 217 ARG A O 1
ATOM 1693 N N . VAL A 1 218 ? -15.765 -1.215 36.389 1.00 94.69 218 VAL A N 1
ATOM 1694 C CA . VAL A 1 218 ? -14.781 -1.854 37.275 1.00 94.69 218 VAL A CA 1
ATOM 1695 C C . VAL A 1 218 ? -14.845 -1.234 38.679 1.00 94.69 218 VAL A C 1
ATOM 1697 O O . VAL A 1 218 ? -14.570 -0.043 38.839 1.00 94.69 218 VAL A O 1
ATOM 1700 N N . PRO A 1 219 ? -15.184 -2.001 39.739 1.00 93.81 219 PRO A N 1
ATOM 1701 C CA . PRO A 1 219 ? -15.294 -1.438 41.080 1.00 93.81 219 PRO A CA 1
ATOM 1702 C C . PRO A 1 219 ? -13.968 -0.857 41.585 1.00 93.81 219 PRO A C 1
ATOM 1704 O O . PRO A 1 219 ? -12.949 -1.546 41.623 1.00 93.81 219 PRO A O 1
ATOM 1707 N N . GLY A 1 220 ? -13.997 0.395 42.043 1.00 89.81 220 GLY A N 1
ATOM 1708 C CA . GLY A 1 220 ? -12.834 1.065 42.635 1.00 89.81 220 GLY A CA 1
ATOM 1709 C C . GLY A 1 220 ? -11.790 1.560 41.630 1.00 89.81 220 GLY A C 1
ATOM 1710 O O . GLY A 1 220 ? -10.739 2.028 42.059 1.00 89.81 220 GLY A O 1
ATOM 1711 N N . GLN A 1 221 ? -12.069 1.480 40.327 1.00 92.31 221 GLN A N 1
ATOM 1712 C CA . GLN A 1 221 ? -11.260 2.119 39.292 1.00 92.31 221 GLN A CA 1
ATOM 1713 C C . GLN A 1 221 ? -12.027 3.284 38.669 1.00 92.31 221 GLN A C 1
ATOM 1715 O O . GLN A 1 221 ? -13.218 3.180 38.365 1.00 92.31 221 GLN A O 1
ATOM 1720 N N . LEU A 1 222 ? -11.325 4.401 38.513 1.00 92.38 222 LEU A N 1
ATOM 1721 C CA . LEU A 1 222 ? -11.825 5.619 37.896 1.00 92.38 222 LEU A CA 1
ATOM 1722 C C . LEU A 1 222 ? -10.837 6.059 36.822 1.00 92.38 222 LEU A C 1
ATOM 1724 O O . LEU A 1 222 ? -9.630 5.838 36.946 1.00 92.38 222 LEU A O 1
ATOM 1728 N N . GLU A 1 223 ? -11.369 6.712 35.805 1.00 91.25 223 GLU A N 1
ATOM 1729 C CA . GLU A 1 223 ? -10.597 7.443 34.817 1.00 91.25 223 GLU A CA 1
ATOM 1730 C C . GLU A 1 223 ? -9.934 8.680 35.435 1.00 91.25 223 GLU A C 1
ATOM 1732 O O . GLU A 1 223 ? -10.249 9.110 36.550 1.00 91.25 223 GLU A O 1
ATOM 1737 N N . LYS A 1 224 ? -9.013 9.301 34.689 1.00 88.62 224 LYS A N 1
ATOM 1738 C CA . LYS A 1 224 ? -8.305 10.519 35.130 1.00 88.62 224 LYS A CA 1
ATOM 1739 C C . LYS A 1 224 ? -9.244 11.689 35.439 1.00 88.62 224 LYS A C 1
ATOM 1741 O O . LYS A 1 224 ? -8.906 12.532 36.264 1.00 88.62 224 LYS A O 1
ATOM 1746 N N . ASP A 1 225 ? -10.394 11.743 34.775 1.00 87.56 225 ASP A N 1
ATOM 1747 C CA . ASP A 1 225 ? -11.439 12.752 34.978 1.00 87.56 225 ASP A CA 1
ATOM 1748 C C . ASP A 1 225 ? -12.389 12.408 36.146 1.00 87.56 225 ASP A C 1
ATOM 1750 O O . ASP A 1 225 ? -13.358 13.124 36.391 1.00 87.56 225 ASP A O 1
ATOM 1754 N N . GLY A 1 226 ? -12.120 11.321 36.880 1.00 88.50 226 GLY A N 1
ATOM 1755 C CA . GLY A 1 226 ? -12.945 10.841 37.987 1.00 88.50 226 GLY A CA 1
ATOM 1756 C C . GLY A 1 226 ? -14.190 10.068 37.548 1.00 88.50 226 GLY A C 1
ATOM 1757 O O . GLY A 1 226 ? -14.960 9.632 38.409 1.00 88.50 226 GLY A O 1
ATOM 1758 N N . THR A 1 227 ? -14.403 9.870 36.242 1.00 88.56 227 THR A N 1
ATOM 1759 C CA . THR A 1 227 ? -15.526 9.071 35.744 1.00 88.56 227 THR A CA 1
ATOM 1760 C C . THR A 1 227 ? -15.268 7.572 35.909 1.00 88.56 227 THR A C 1
ATOM 1762 O O . THR A 1 227 ? -14.129 7.150 36.119 1.00 88.56 227 THR A O 1
ATOM 1765 N N . PRO A 1 228 ? -16.314 6.730 35.905 1.00 92.75 228 PRO A N 1
ATOM 1766 C CA . PRO A 1 228 ? -16.131 5.299 36.096 1.00 92.75 228 PRO A CA 1
ATOM 1767 C C . PRO A 1 228 ? -15.343 4.654 34.958 1.00 92.75 228 PRO A C 1
ATOM 1769 O O . PRO A 1 228 ? -15.630 4.916 33.794 1.00 92.75 228 PRO A O 1
ATOM 1772 N N . HIS A 1 229 ? -14.419 3.757 35.304 1.00 95.56 229 HIS A N 1
ATOM 1773 C CA . HIS A 1 229 ? -13.720 2.939 34.320 1.00 95.56 229 HIS A CA 1
ATOM 1774 C C . HIS A 1 229 ? -14.596 1.756 33.883 1.00 95.56 229 HIS A C 1
ATOM 1776 O O . HIS A 1 229 ? -15.158 1.046 34.730 1.00 95.56 229 HIS A O 1
ATOM 1782 N N . TYR A 1 230 ? -14.702 1.543 32.573 1.00 96.81 230 TYR A N 1
ATOM 1783 C CA . TYR A 1 230 ? -15.429 0.431 31.967 1.00 96.81 230 TYR A CA 1
ATOM 1784 C C . TYR A 1 230 ? -14.473 -0.455 31.174 1.00 96.81 230 TYR A C 1
ATOM 1786 O O . TYR A 1 230 ? -13.526 0.028 30.565 1.00 96.81 230 TYR A O 1
ATOM 1794 N N . VAL A 1 231 ? -14.754 -1.755 31.162 1.00 97.00 231 VAL A N 1
ATOM 1795 C CA . VAL A 1 231 ? -14.040 -2.748 30.350 1.00 97.00 231 VAL A CA 1
ATOM 1796 C C . VAL A 1 231 ? -15.040 -3.683 29.681 1.00 97.00 231 VAL A C 1
ATOM 1798 O O . VAL A 1 231 ? -16.193 -3.769 30.111 1.00 97.00 231 VAL A O 1
ATOM 1801 N N . THR A 1 232 ? -14.625 -4.395 28.636 1.00 97.25 232 THR A N 1
ATOM 1802 C CA . THR A 1 232 ? -15.480 -5.394 27.977 1.00 97.25 232 THR A CA 1
ATOM 1803 C C . THR A 1 232 ? -15.754 -6.584 28.896 1.00 97.25 232 THR A C 1
ATOM 1805 O O . THR A 1 232 ? -15.016 -6.841 29.851 1.00 97.25 232 THR A O 1
ATOM 1808 N N . ALA A 1 233 ? -16.806 -7.347 28.601 1.00 95.75 233 ALA A N 1
ATOM 1809 C CA . ALA A 1 233 ? -17.102 -8.601 29.286 1.00 95.75 233 ALA A CA 1
ATOM 1810 C C . ALA A 1 233 ? -15.911 -9.569 29.279 1.00 95.75 233 ALA A C 1
ATOM 1812 O O . ALA A 1 233 ? -15.573 -10.116 30.327 1.00 95.75 233 ALA A O 1
ATOM 1813 N N . ASP A 1 234 ? -15.228 -9.718 28.142 1.00 94.25 234 ASP A N 1
ATOM 1814 C CA . ASP A 1 234 ? -14.073 -10.613 28.000 1.00 94.25 234 ASP A CA 1
ATOM 1815 C C . ASP A 1 234 ? -12.916 -10.216 28.927 1.00 94.25 234 ASP A C 1
ATOM 1817 O O . ASP A 1 234 ? -12.287 -11.060 29.573 1.00 94.25 234 ASP A O 1
ATOM 1821 N N . GLU A 1 235 ? -12.653 -8.917 29.066 1.00 94.69 235 GLU A N 1
ATOM 1822 C CA . GLU A 1 235 ? -11.646 -8.420 30.001 1.00 94.69 235 GLU A CA 1
ATOM 1823 C C . GLU A 1 235 ? -12.116 -8.542 31.459 1.00 94.69 235 GLU A C 1
ATOM 1825 O O . GLU A 1 235 ? -11.368 -8.971 32.350 1.00 94.69 235 GLU A O 1
ATOM 1830 N N . TYR A 1 236 ? -13.378 -8.207 31.737 1.00 95.44 236 TYR A N 1
ATOM 1831 C CA . TYR A 1 236 ? -13.922 -8.278 33.088 1.00 95.44 236 TYR A CA 1
ATOM 1832 C C . TYR A 1 236 ? -13.926 -9.716 33.617 1.00 95.44 236 TYR A C 1
ATOM 1834 O O . TYR A 1 236 ? -13.4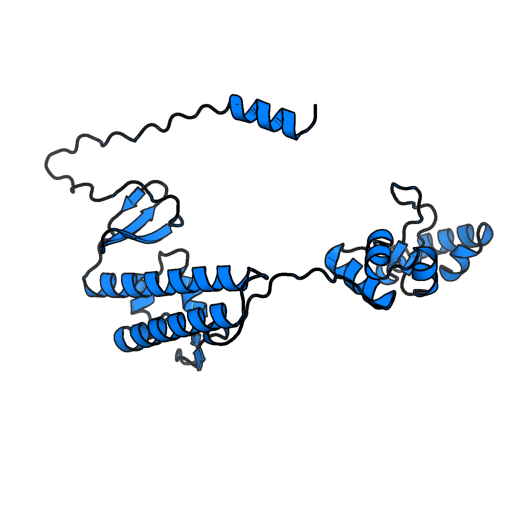75 -9.962 34.739 1.00 95.44 236 TYR A O 1
ATOM 1842 N N . LEU A 1 237 ? -14.347 -10.669 32.787 1.00 94.19 237 LEU A N 1
ATOM 1843 C CA . LEU A 1 237 ? -14.550 -12.079 33.122 1.00 94.19 237 LEU A CA 1
ATOM 1844 C C . LEU A 1 237 ? -13.314 -12.958 32.880 1.00 94.19 237 LEU A C 1
ATOM 1846 O O . LEU A 1 237 ? -13.393 -14.179 32.997 1.00 94.19 237 LEU A O 1
ATOM 1850 N N . SER A 1 238 ? -12.151 -12.360 32.620 1.00 93.94 238 SER A N 1
ATOM 1851 C CA . SER A 1 238 ? -10.874 -13.072 32.512 1.00 93.94 238 SER A CA 1
ATOM 1852 C C . SER A 1 238 ? -9.957 -12.858 33.727 1.00 93.94 238 SER A C 1
ATOM 1854 O O . SER A 1 238 ? -10.149 -11.976 34.575 1.00 93.94 238 SER A O 1
ATOM 1856 N N . GLY A 1 239 ? -8.937 -13.712 33.858 1.00 94.19 239 GLY A N 1
ATOM 1857 C CA . GLY A 1 239 ? -7.976 -13.676 34.964 1.00 94.19 239 GLY A CA 1
ATOM 1858 C C . GLY A 1 239 ? -8.543 -14.221 36.283 1.00 94.19 239 GLY A C 1
ATOM 1859 O O . GLY A 1 239 ? -9.245 -15.229 36.316 1.00 94.19 239 GLY A O 1
ATOM 1860 N N . ASN A 1 240 ? -8.214 -13.587 37.417 1.00 94.06 240 ASN A N 1
ATOM 1861 C CA . ASN A 1 240 ? -8.640 -14.062 38.742 1.00 94.06 240 ASN A CA 1
ATOM 1862 C C . ASN A 1 240 ? -10.107 -13.698 39.049 1.00 94.06 240 ASN A C 1
ATOM 1864 O O . ASN A 1 240 ? -10.403 -12.832 39.881 1.00 94.06 240 ASN A O 1
ATOM 1868 N N . VAL A 1 241 ? -11.025 -14.394 38.382 1.00 93.56 241 VAL A N 1
ATOM 1869 C CA . VAL A 1 241 ? -12.478 -14.183 38.461 1.00 93.56 241 VAL A CA 1
ATOM 1870 C C . VAL A 1 241 ? -13.040 -14.347 39.874 1.00 93.56 241 VAL A C 1
ATOM 1872 O O . VAL A 1 241 ? -13.895 -13.573 40.285 1.00 93.56 241 VAL A O 1
ATOM 1875 N N . ARG A 1 242 ? -12.498 -15.260 40.696 1.00 93.69 242 ARG A N 1
ATOM 1876 C CA . ARG A 1 242 ? -12.929 -15.434 42.100 1.00 93.69 242 ARG A CA 1
ATOM 1877 C C . ARG A 1 242 ? -12.650 -14.201 42.960 1.00 93.69 242 ARG A C 1
ATOM 1879 O O . ARG A 1 242 ? -13.379 -13.918 43.912 1.00 93.69 242 ARG A O 1
ATOM 1886 N N . ARG A 1 243 ? -11.556 -13.484 42.685 1.00 94.12 243 ARG A N 1
ATOM 1887 C CA . ARG A 1 243 ? -11.252 -12.217 43.364 1.00 94.12 243 ARG A CA 1
ATOM 1888 C C . ARG A 1 243 ? -12.174 -11.107 42.866 1.00 94.12 243 ARG A C 1
ATOM 1890 O O . ARG A 1 243 ? -12.740 -10.411 43.703 1.00 94.12 243 ARG A O 1
ATOM 1897 N N . LYS A 1 244 ? -12.346 -10.985 41.545 1.00 93.56 244 LYS A N 1
ATOM 1898 C CA . LYS A 1 244 ? -13.227 -9.983 40.924 1.00 93.56 244 LYS A CA 1
ATOM 1899 C C . LYS A 1 244 ? -14.684 -10.140 41.386 1.00 93.56 244 LYS A C 1
ATOM 1901 O O . LYS A 1 244 ? -15.271 -9.158 41.819 1.00 93.56 244 LYS A O 1
ATOM 1906 N N . LEU A 1 245 ? -15.211 -11.366 41.454 1.00 94.19 245 LEU A N 1
ATOM 1907 C CA . LEU A 1 245 ? -16.563 -11.647 41.955 1.00 94.19 245 LEU A CA 1
ATOM 1908 C C . LEU A 1 245 ? -16.751 -11.218 43.418 1.00 94.19 245 LEU A C 1
ATOM 1910 O O . LEU A 1 245 ? -17.719 -10.542 43.749 1.00 94.19 245 LEU A O 1
ATOM 1914 N N . ARG A 1 246 ? -15.798 -11.537 44.308 1.00 94.94 246 ARG A N 1
ATOM 1915 C CA . ARG A 1 246 ? -15.858 -11.076 45.710 1.00 94.94 246 ARG A CA 1
ATOM 1916 C C . ARG A 1 246 ? -15.836 -9.549 45.819 1.00 94.94 246 ARG A C 1
ATOM 1918 O O . ARG A 1 246 ? -16.467 -8.992 46.715 1.00 94.94 246 ARG A O 1
ATOM 1925 N N . GLN A 1 247 ? -15.098 -8.873 44.938 1.00 94.44 247 GLN A N 1
ATOM 1926 C CA . GLN A 1 247 ? -15.064 -7.413 44.874 1.00 94.44 247 GLN A CA 1
ATOM 1927 C C . GLN A 1 247 ? -16.394 -6.845 44.362 1.00 94.44 247 GLN A C 1
ATOM 1929 O O . GLN A 1 247 ? -16.917 -5.918 44.975 1.00 94.44 247 GLN A O 1
ATOM 1934 N N . ALA A 1 248 ? -16.962 -7.435 43.308 1.00 93.62 248 ALA A N 1
ATOM 1935 C CA . ALA A 1 248 ? -18.267 -7.074 42.763 1.00 93.62 248 ALA A CA 1
ATOM 1936 C C . ALA A 1 248 ? -19.382 -7.229 43.806 1.00 93.62 248 ALA A C 1
ATOM 1938 O O . ALA A 1 248 ? -20.116 -6.280 44.046 1.00 93.62 248 ALA A O 1
ATOM 1939 N N . GLN A 1 249 ? -19.439 -8.359 44.520 1.00 94.69 249 GLN A N 1
ATOM 1940 C CA . GLN A 1 249 ? -20.425 -8.602 45.583 1.00 94.69 249 GLN A CA 1
ATOM 1941 C C . GLN A 1 249 ? -20.361 -7.550 46.698 1.00 94.69 249 GLN A C 1
ATOM 1943 O O . GLN A 1 249 ? -21.391 -7.043 47.135 1.00 94.69 249 GLN A O 1
ATOM 1948 N N . ARG A 1 250 ? -19.152 -7.185 47.149 1.00 94.50 250 ARG A N 1
ATOM 1949 C CA . ARG A 1 250 ? -18.970 -6.118 48.149 1.00 94.50 250 ARG A CA 1
ATOM 1950 C C . ARG A 1 250 ? -19.399 -4.755 47.612 1.00 94.50 250 ARG A C 1
ATOM 1952 O O . ARG A 1 250 ? -20.035 -3.995 48.334 1.00 94.50 250 ARG A O 1
ATOM 1959 N N . ALA A 1 251 ? -19.059 -4.451 46.361 1.00 93.56 251 ALA A N 1
ATOM 1960 C CA . ALA A 1 251 ? -19.448 -3.202 45.720 1.00 93.56 251 ALA A CA 1
ATOM 1961 C C . ALA A 1 251 ? -20.971 -3.115 45.527 1.00 93.56 251 ALA A C 1
ATOM 1963 O O . ALA A 1 251 ? -21.545 -2.067 45.797 1.00 93.56 251 ALA A O 1
ATOM 1964 N N . ALA A 1 252 ? -21.631 -4.218 45.159 1.00 94.19 252 ALA A N 1
ATOM 1965 C CA . ALA A 1 252 ? -23.080 -4.305 44.978 1.00 94.19 252 ALA A CA 1
ATOM 1966 C C . ALA A 1 252 ? -23.861 -4.114 46.291 1.00 94.19 252 ALA A C 1
ATOM 1968 O O . ALA A 1 252 ? -24.929 -3.512 46.282 1.00 94.19 252 ALA A O 1
ATOM 1969 N N . GLN A 1 253 ? -23.312 -4.557 47.432 1.00 94.00 253 GLN A N 1
ATOM 1970 C CA . GLN A 1 253 ? -23.895 -4.289 48.758 1.00 94.00 253 GLN A CA 1
ATOM 1971 C C . GLN A 1 253 ? -23.897 -2.796 49.117 1.00 94.00 253 GLN A C 1
ATOM 1973 O O . GLN A 1 253 ? -24.752 -2.350 49.877 1.00 94.00 253 GLN A O 1
ATOM 1978 N N . GLN A 1 254 ? -22.931 -2.031 48.600 1.00 92.56 254 GLN A N 1
ATOM 1979 C CA . GLN A 1 254 ? -22.780 -0.600 48.883 1.00 92.56 254 GLN A CA 1
ATOM 1980 C C . GLN A 1 254 ? -23.443 0.281 47.821 1.00 92.56 254 GLN A C 1
ATOM 1982 O O . GLN A 1 254 ? -23.919 1.369 48.133 1.00 92.56 254 GLN A O 1
ATOM 1987 N N . ASN A 1 255 ? -23.454 -0.166 46.566 1.00 91.25 255 ASN A N 1
ATOM 1988 C CA . ASN A 1 255 ? -24.001 0.564 45.434 1.00 91.25 255 ASN A CA 1
ATOM 1989 C C . ASN A 1 255 ? -24.670 -0.408 44.436 1.00 91.25 255 ASN A C 1
ATOM 1991 O O . ASN A 1 255 ? -23.960 -1.171 43.770 1.00 91.25 255 ASN A O 1
ATOM 1995 N N . PRO A 1 256 ? -26.007 -0.338 44.268 1.00 91.12 256 PRO A N 1
ATOM 1996 C CA . PRO A 1 256 ? -26.768 -1.218 43.379 1.00 91.12 256 PRO A CA 1
ATOM 1997 C C . PRO A 1 256 ? -26.333 -1.210 41.909 1.00 91.12 256 PRO A C 1
ATOM 1999 O O . PRO A 1 256 ? -26.611 -2.172 41.202 1.00 91.12 256 PRO A O 1
ATOM 2002 N N . VAL A 1 257 ? -25.618 -0.179 41.439 1.00 89.12 257 VAL A N 1
ATOM 2003 C CA . VAL A 1 257 ? -25.075 -0.130 40.066 1.00 89.12 257 VAL A CA 1
ATOM 2004 C C . VAL A 1 257 ? -24.177 -1.330 39.749 1.00 89.12 257 VAL A C 1
ATOM 2006 O O . VAL A 1 257 ? -24.122 -1.758 38.602 1.00 89.12 257 VAL A O 1
ATOM 2009 N N . TYR A 1 258 ? -23.503 -1.908 40.747 1.00 92.25 258 TYR A N 1
ATO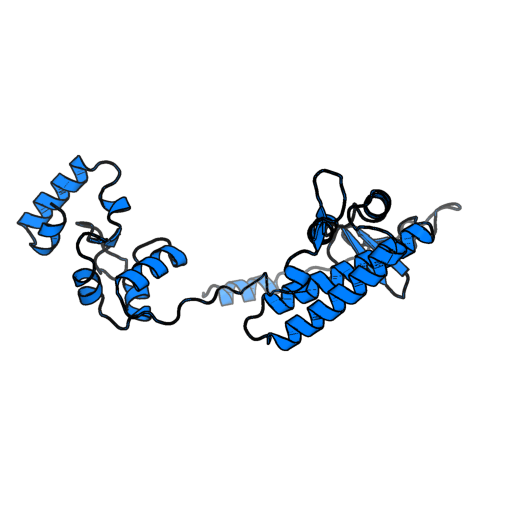M 2010 C CA . TYR A 1 258 ? -22.652 -3.086 40.551 1.00 92.25 258 TYR A CA 1
ATOM 2011 C C . TYR A 1 258 ? -23.409 -4.418 40.636 1.00 92.25 258 TYR A C 1
ATOM 2013 O O . TYR A 1 258 ? -22.775 -5.468 40.575 1.00 92.25 258 TYR A O 1
ATOM 2021 N N . ALA A 1 259 ? -24.739 -4.415 40.781 1.00 91.19 259 ALA A N 1
ATOM 2022 C CA . ALA A 1 259 ? -25.523 -5.650 40.835 1.00 91.19 259 ALA A CA 1
ATOM 2023 C C . ALA A 1 259 ? -25.385 -6.484 39.552 1.00 91.19 259 ALA A C 1
ATOM 2025 O O . ALA A 1 259 ? -25.370 -7.706 39.625 1.00 91.19 259 ALA A O 1
ATOM 2026 N N . VAL A 1 260 ? -25.209 -5.831 38.399 1.00 91.12 260 VAL A N 1
ATOM 2027 C CA . VAL A 1 260 ? -24.989 -6.505 37.110 1.00 91.12 260 VAL A CA 1
ATOM 2028 C C . VAL A 1 260 ? -23.651 -7.247 37.037 1.00 91.12 260 VAL A C 1
ATOM 2030 O O . VAL A 1 260 ? -23.487 -8.108 36.183 1.00 91.12 260 VAL A O 1
ATOM 2033 N N . ASN A 1 261 ? -22.697 -6.940 37.925 1.00 90.69 261 ASN A N 1
ATOM 2034 C CA . ASN A 1 261 ? -21.371 -7.557 37.958 1.00 90.69 261 ASN A CA 1
ATOM 2035 C C . ASN A 1 261 ? -21.323 -8.881 38.758 1.00 90.69 261 ASN A C 1
ATOM 2037 O O . ASN A 1 261 ? -20.230 -9.441 38.901 1.00 90.69 261 ASN A O 1
ATOM 2041 N N . VAL A 1 262 ? -22.440 -9.327 39.354 1.00 88.94 262 VAL A N 1
ATOM 2042 C CA . VAL A 1 262 ? -22.519 -10.472 40.290 1.00 88.94 262 VAL A CA 1
ATOM 2043 C C . VAL A 1 262 ? -23.205 -11.677 39.665 1.00 88.94 262 VAL A C 1
ATOM 2045 O O . VAL A 1 262 ? -24.234 -11.485 38.988 1.00 88.94 262 VAL A O 1
#

Radius of gyration: 29.7 Å; chains: 1; bounding box: 75×50×74 Å

pLDDT: mean 91.13, std 10.75, range [42.12, 98.75]

Foldseek 3Di:
DPPVVVVVVVVVPPDDDDDDDDDPPDDPPDDDQPKDFDDPPADAQAWDQDPNAIWGHHPGITGHDPDDPVLRVLSVLVNVLQVLVVVLLVLLQDPPRDPVVNLVSLVVNVVSLVVNCVVPNQLPDPSNCVSGVSHPCSVVSNQQFDADPVRDGPDGDCSSPDSPRHHDDQQQADAALVVLQVSCCVPVVWRDLVSSCRRHVDHSVVSCVRQQLQKAFQPPDADPVRHTGIGGNVVQCDDPNVVSLVSLVVVCVVPVSSVSVD

Secondary structure (DSSP, 8-state):
--HHHHHHHHHHT------PPPPP---TTPPP---EEPPTTSPSSEEEEETTEEEEEETTEEEPP---HHHHHHHHHHHHHHHHHHHHHHHHH-TTS-HHHHHHHHHHHHHHHHHHHHHH--TTSHHHHHHHTTSTTHHHHHTTEEE-TTSSEEEE-GGGTS------------SSHHHHHHHHHHHHSS--HHHHHHHH---HHHHHHH-BTTEEEEEEEE-TTSPEEEEEHHHHTSSSHHHHHHHHHHHHHH-GGGGGG-

Sequence (262 aa):
RQLSDQLHDAVKYIHGTYQEAELPELGEGEAIDTSIPADPNVKNYSYAIVDGQVYYRENSRMVRPDLNATAEARVKGLVGLRDCVQELIDLQMDAAVSDSTIREKQAELNQLYDSFSARYGLINDRANRLAYADDSSYYLLCALEVIDEDGKLERKADMFTKRTIKPHQAVAAVDTASEALTVSISEKACVDMGYMSQLTGKTKEELAGELPGVIFRVPGQLEKDGTPHYVTADEYLSGNVRRKLRQAQRAAQQNPVYAVNV